Protein AF-A0A6V7RLD6-F1 (afdb_monomer_lite)

Structure (mmCIF, N/CA/C/O backbone):
data_AF-A0A6V7RLD6-F1
#
_entry.id   AF-A0A6V7RLD6-F1
#
loop_
_atom_site.group_PDB
_atom_site.id
_atom_site.type_symbol
_atom_site.label_atom_id
_atom_site.label_alt_id
_atom_site.label_comp_id
_atom_site.label_asym_id
_atom_site.label_entity_id
_atom_site.label_seq_id
_atom_site.pdbx_PDB_ins_code
_atom_site.Cartn_x
_atom_site.Cartn_y
_atom_site.Cartn_z
_atom_site.occupancy
_atom_site.B_iso_or_equiv
_atom_site.auth_seq_id
_atom_site.auth_comp_id
_atom_site.auth_asym_id
_atom_site.auth_atom_id
_atom_site.pdbx_PDB_model_num
ATOM 1 N N . MET A 1 1 ? -47.882 -43.236 49.096 1.00 81.00 1 MET A N 1
ATOM 2 C CA . MET A 1 1 ? -47.114 -42.067 49.608 1.00 81.00 1 MET A CA 1
ATOM 3 C C . MET A 1 1 ? -47.630 -40.759 48.996 1.00 81.00 1 MET A C 1
ATOM 5 O O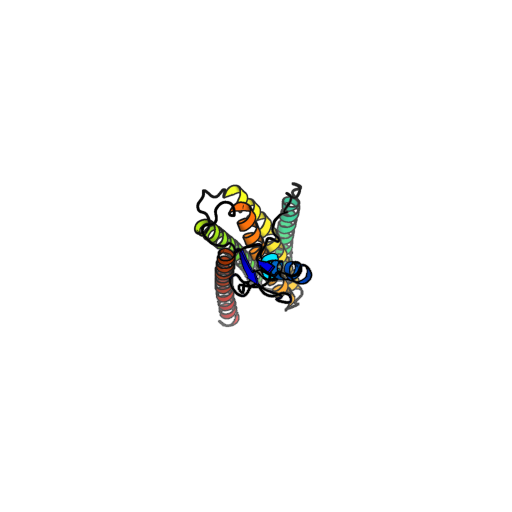 . MET A 1 1 ? -48.397 -40.825 48.046 1.00 81.00 1 MET A O 1
ATOM 9 N N . LYS A 1 2 ? -47.284 -39.576 49.532 1.00 85.12 2 LYS A N 1
ATOM 10 C CA . LYS A 1 2 ? -47.673 -38.273 48.940 1.00 85.12 2 LYS A CA 1
ATOM 11 C C . LYS A 1 2 ? -46.473 -37.587 48.291 1.00 85.12 2 LYS A C 1
ATOM 13 O O . LYS A 1 2 ? -45.377 -37.623 48.844 1.00 85.12 2 LYS A O 1
ATOM 18 N N . CYS A 1 3 ? -46.677 -36.963 47.131 1.00 84.50 3 CYS A N 1
ATOM 19 C CA . CYS A 1 3 ? -45.628 -36.214 46.440 1.00 84.50 3 CYS A CA 1
ATOM 20 C C . CYS A 1 3 ? -45.202 -34.988 47.274 1.00 84.50 3 CYS A C 1
ATOM 22 O O . CYS A 1 3 ? -46.065 -34.177 47.604 1.00 84.50 3 CYS A O 1
ATOM 24 N N . PRO A 1 4 ? -43.902 -34.773 47.544 1.00 81.38 4 PRO A N 1
ATOM 25 C CA . PRO A 1 4 ? -43.441 -33.648 48.363 1.00 81.38 4 PRO A CA 1
ATOM 26 C C . PRO A 1 4 ? -43.629 -32.274 47.700 1.00 81.38 4 PRO A C 1
ATOM 28 O O . PRO A 1 4 ? -43.544 -31.259 48.379 1.00 81.38 4 PRO A O 1
ATOM 31 N N . ASN A 1 5 ? -43.863 -32.224 46.384 1.00 83.44 5 ASN A N 1
ATOM 32 C CA . ASN A 1 5 ? -43.985 -30.966 45.642 1.00 83.44 5 ASN A CA 1
ATOM 33 C C . ASN A 1 5 ? -45.443 -30.529 45.420 1.00 83.44 5 ASN A C 1
ATOM 35 O O . ASN A 1 5 ? -45.747 -29.345 45.472 1.00 83.44 5 ASN A O 1
ATOM 39 N N . CYS A 1 6 ? -46.364 -31.469 45.174 1.00 86.12 6 CYS A N 1
ATOM 40 C CA . CYS A 1 6 ? -47.770 -31.140 44.887 1.00 86.12 6 CYS A CA 1
ATOM 41 C C . CYS A 1 6 ? -48.790 -31.831 45.804 1.00 86.12 6 CYS A C 1
ATOM 43 O O . CYS A 1 6 ? -49.990 -31.664 45.605 1.00 86.12 6 CYS A O 1
ATOM 45 N N . ASN A 1 7 ? -48.339 -32.618 46.787 1.00 87.44 7 ASN A N 1
ATOM 46 C CA . ASN A 1 7 ? -49.165 -33.381 47.731 1.00 87.44 7 ASN A CA 1
ATOM 47 C C . ASN A 1 7 ? -50.141 -34.413 47.132 1.00 87.44 7 ASN A C 1
ATOM 49 O O . ASN A 1 7 ? -50.916 -35.007 47.884 1.00 87.44 7 ASN A O 1
ATOM 53 N N . ALA A 1 8 ? -50.085 -34.679 45.823 1.00 88.06 8 ALA A N 1
ATOM 54 C CA . ALA A 1 8 ? -50.875 -35.731 45.188 1.00 88.06 8 ALA A CA 1
ATOM 55 C C . ALA A 1 8 ? -50.516 -37.124 45.737 1.00 88.06 8 ALA A C 1
ATOM 57 O O . ALA A 1 8 ? -49.376 -37.361 46.153 1.00 88.06 8 ALA A O 1
ATOM 58 N N . GLU A 1 9 ? -51.485 -38.041 45.734 1.00 90.06 9 GLU A N 1
ATOM 59 C CA . GLU A 1 9 ? -51.272 -39.445 46.098 1.00 90.06 9 GLU A CA 1
ATOM 60 C C . GLU A 1 9 ? -50.473 -40.166 45.008 1.00 90.06 9 GLU A C 1
ATOM 62 O O . GLU A 1 9 ? -50.740 -40.006 43.819 1.00 90.06 9 GLU A O 1
ATOM 67 N N . VAL A 1 10 ? -49.460 -40.928 45.425 1.00 88.19 10 VAL A N 1
ATOM 68 C CA . VAL A 1 10 ? -48.547 -41.656 44.539 1.00 88.19 10 VAL A CA 1
ATOM 69 C C . VAL A 1 10 ? -48.295 -43.069 45.070 1.00 88.19 10 VAL A C 1
ATOM 71 O O . VAL A 1 10 ? -48.239 -43.274 46.294 1.00 88.19 10 VAL A O 1
ATOM 74 N N . PHE A 1 11 ? -48.136 -44.037 44.166 1.00 83.88 11 PHE A N 1
ATOM 75 C CA . PHE A 1 11 ? -47.914 -45.437 44.512 1.00 83.88 11 PHE A CA 1
ATOM 76 C C . PHE A 1 11 ? -46.445 -45.717 44.857 1.00 83.88 11 PHE A C 1
ATOM 78 O O . PHE A 1 11 ? -45.524 -45.038 44.405 1.00 83.88 11 PHE A O 1
ATOM 85 N N . GLU A 1 12 ? -46.224 -46.712 45.716 1.00 72.56 12 GLU A N 1
ATOM 86 C CA . GLU A 1 12 ? -44.882 -47.134 46.122 1.00 72.56 12 GLU A CA 1
ATOM 87 C C . GLU A 1 12 ? -44.218 -47.894 44.967 1.00 72.56 12 GLU A C 1
ATOM 89 O O . GLU A 1 12 ? -44.667 -48.970 44.580 1.00 72.56 12 GLU A O 1
ATOM 94 N N . GLY A 1 13 ? -43.177 -47.293 44.384 1.00 74.56 13 GLY A N 1
ATOM 95 C CA . GLY A 1 13 ? -42.492 -47.785 43.181 1.00 74.56 13 GLY A CA 1
ATOM 96 C C . GLY A 1 13 ? -42.524 -46.805 42.004 1.00 74.56 13 GLY A C 1
ATOM 97 O O . GLY A 1 13 ? -41.746 -46.968 41.062 1.00 74.56 13 GLY A O 1
ATOM 98 N N . ASP A 1 14 ? -43.362 -45.765 42.069 1.00 78.88 14 ASP A N 1
ATOM 99 C CA . ASP A 1 14 ? -43.395 -44.721 41.048 1.00 78.88 14 ASP A CA 1
ATOM 100 C C . ASP A 1 14 ? -42.138 -43.849 41.110 1.00 78.88 14 ASP A C 1
ATOM 102 O O . ASP A 1 14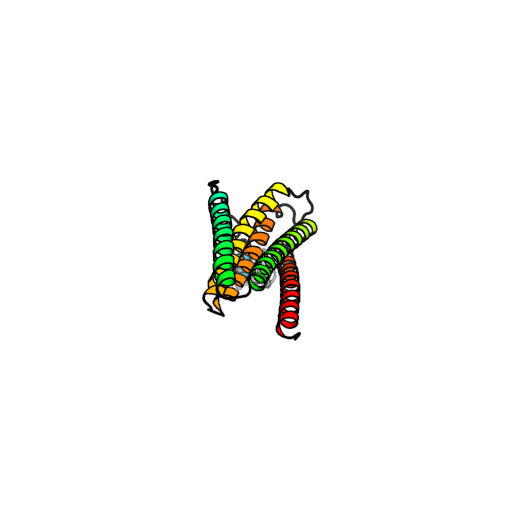 ? -41.789 -43.253 42.130 1.00 78.88 14 ASP A O 1
ATOM 106 N N . LYS A 1 15 ? -41.481 -43.755 39.958 1.00 79.69 15 LYS A N 1
ATOM 107 C CA . LYS A 1 15 ? -40.247 -42.997 39.735 1.00 79.69 15 LYS A CA 1
ATOM 108 C C . LYS A 1 15 ? -40.491 -41.482 39.674 1.00 79.69 15 LYS A C 1
ATOM 110 O O . LYS A 1 15 ? -39.774 -40.686 40.280 1.00 79.69 15 LYS A O 1
ATOM 115 N N . PHE A 1 16 ? -41.611 -41.086 39.064 1.00 85.25 16 PHE A N 1
ATOM 116 C CA . PHE A 1 16 ? -42.061 -39.698 38.941 1.00 85.25 16 PHE A CA 1
ATOM 117 C C . PHE A 1 16 ? -43.523 -39.551 39.367 1.00 85.25 16 PHE A C 1
ATOM 119 O O . PHE A 1 16 ? -44.336 -40.452 39.178 1.00 85.25 16 PHE A O 1
ATOM 126 N N . CYS A 1 17 ? -43.893 -38.380 39.885 1.00 85.56 17 CYS A N 1
ATOM 127 C CA . CYS A 1 17 ? -45.291 -38.068 40.167 1.00 85.56 17 CYS A CA 1
ATOM 128 C C . CYS A 1 17 ? -46.084 -37.881 38.863 1.00 85.56 17 CYS A C 1
ATOM 130 O O . CYS A 1 17 ? -45.803 -36.954 38.104 1.00 85.56 17 CYS A O 1
ATOM 132 N N . GLY A 1 18 ? -47.132 -38.680 38.647 1.00 79.75 18 GLY A N 1
ATOM 133 C CA . GLY A 1 18 ? -48.003 -38.563 37.468 1.00 79.75 18 GLY A CA 1
ATOM 134 C C . GLY A 1 18 ? -48.759 -37.230 37.345 1.00 79.75 18 GLY A C 1
ATOM 135 O O . GLY A 1 18 ? -49.229 -36.903 36.262 1.00 79.75 18 GLY A O 1
ATOM 136 N N . ASN A 1 19 ? -48.855 -36.443 38.426 1.00 84.06 19 ASN A N 1
ATOM 137 C CA . ASN A 1 19 ? -49.580 -35.168 38.431 1.00 84.06 19 ASN A CA 1
ATOM 138 C C . ASN A 1 19 ? -48.688 -33.942 38.152 1.00 84.06 19 ASN A C 1
ATOM 140 O O . ASN A 1 19 ? -49.111 -33.019 37.466 1.00 84.06 19 ASN A O 1
ATOM 144 N N . CYS A 1 20 ? -47.460 -33.900 38.683 1.00 80.12 20 CYS A N 1
ATOM 145 C CA . CYS A 1 20 ? -46.565 -32.738 38.536 1.00 80.12 20 CYS A CA 1
ATOM 146 C C . CYS A 1 20 ? -45.193 -33.058 37.921 1.00 80.12 20 CYS A C 1
ATOM 148 O O . CYS A 1 20 ? -44.366 -32.158 37.781 1.00 80.12 20 CYS A O 1
ATOM 150 N N . GLY A 1 21 ? -44.915 -34.325 37.600 1.00 80.06 21 GLY A N 1
ATOM 151 C CA . GLY A 1 21 ? -43.658 -34.768 36.988 1.00 80.06 21 GLY A CA 1
ATOM 152 C C . GLY A 1 21 ? -42.435 -34.720 37.907 1.00 80.06 21 GLY A C 1
ATOM 153 O O . GLY A 1 21 ? -41.314 -34.868 37.434 1.00 80.06 21 GLY A O 1
ATOM 154 N N . THR A 1 22 ? -42.611 -34.491 39.214 1.00 83.62 22 THR A N 1
ATOM 155 C CA . THR A 1 22 ? -41.479 -34.424 40.155 1.00 83.62 22 THR A CA 1
ATOM 156 C C . THR A 1 22 ? -40.905 -35.824 40.406 1.00 83.62 22 THR A C 1
ATOM 158 O O . THR A 1 22 ? -41.693 -36.710 40.747 1.00 83.62 22 THR A O 1
ATOM 161 N N . PRO A 1 23 ? -39.579 -36.033 40.274 1.00 84.44 23 PRO A N 1
ATOM 162 C CA . PRO A 1 23 ? -38.939 -37.306 40.600 1.00 84.44 23 PRO A CA 1
ATOM 163 C C . PRO A 1 23 ? -39.053 -37.595 42.098 1.00 84.44 23 PRO A C 1
ATOM 165 O O . PRO A 1 23 ? -38.848 -36.710 42.938 1.00 84.44 23 PRO A O 1
ATOM 168 N N . LEU A 1 24 ? -39.404 -38.833 42.430 1.00 81.62 24 LEU A N 1
ATOM 169 C CA . LEU A 1 24 ? -39.663 -39.280 43.802 1.00 81.62 24 LEU A CA 1
ATOM 170 C C . LEU A 1 24 ? -38.509 -40.110 44.372 1.00 81.62 24 LEU A C 1
ATOM 172 O O . LEU A 1 24 ? -38.419 -40.262 45.588 1.00 81.62 24 LEU A O 1
ATOM 176 N N . THR A 1 25 ? -37.601 -40.570 43.512 1.00 76.81 25 THR A N 1
ATOM 177 C CA . THR A 1 25 ? -36.365 -41.275 43.869 1.00 76.81 25 THR A CA 1
ATOM 178 C C . THR A 1 25 ? -35.137 -40.365 43.793 1.00 76.81 25 THR A C 1
ATOM 180 O O . THR A 1 25 ? -34.993 -39.558 42.871 1.00 76.81 25 THR A O 1
ATOM 183 N N . GLU A 1 26 ? -34.230 -40.508 44.765 1.00 63.59 26 GLU A N 1
ATOM 184 C CA . GLU A 1 26 ? -32.987 -39.723 44.877 1.00 63.59 26 GLU A CA 1
ATOM 185 C C . GLU A 1 26 ? -32.091 -39.875 43.633 1.00 63.59 26 GLU A C 1
ATOM 187 O O . GLU A 1 26 ? -31.542 -38.889 43.141 1.00 63.59 26 GLU A O 1
ATOM 192 N N . ASP A 1 27 ? -32.034 -41.085 43.067 1.00 62.50 27 ASP A N 1
ATOM 193 C CA . ASP A 1 27 ? -31.232 -41.407 41.878 1.00 62.50 27 ASP A CA 1
ATOM 194 C C . ASP A 1 27 ? -31.687 -40.648 40.617 1.00 62.50 27 ASP A C 1
ATOM 196 O O . ASP A 1 27 ? -30.894 -40.405 39.704 1.00 62.50 27 ASP A O 1
ATOM 200 N N . GLU A 1 28 ? -32.956 -40.226 40.570 1.00 60.22 28 GLU A N 1
ATOM 201 C CA . GLU A 1 28 ? -33.534 -39.503 39.430 1.00 60.22 28 GLU A CA 1
ATOM 202 C C . GLU A 1 28 ? -33.567 -37.983 39.627 1.00 60.22 28 GLU A C 1
ATOM 204 O O . GLU A 1 28 ? -33.516 -37.244 38.640 1.00 60.22 28 GLU A O 1
ATOM 209 N N . LYS A 1 29 ? -33.550 -37.493 40.876 1.00 56.84 29 LYS A N 1
ATOM 210 C CA . LYS A 1 29 ? -33.353 -36.059 41.171 1.00 56.84 29 LYS A CA 1
ATOM 211 C C . LYS A 1 29 ? -32.027 -35.540 40.614 1.00 56.84 29 LYS A C 1
ATOM 213 O O . LYS A 1 29 ? -31.976 -34.436 40.082 1.00 56.84 29 LYS A O 1
ATOM 218 N N . ILE A 1 30 ? -30.969 -36.352 40.685 1.00 54.62 30 ILE A N 1
ATOM 219 C CA . ILE A 1 30 ? -29.624 -35.977 40.218 1.00 54.62 30 ILE A CA 1
ATOM 220 C C . ILE A 1 30 ? -29.583 -35.824 38.684 1.00 54.62 30 ILE A C 1
ATOM 222 O O . ILE A 1 30 ? -28.808 -35.028 38.155 1.00 54.62 30 ILE A O 1
ATOM 226 N N . GLN A 1 31 ? -30.446 -36.536 37.951 1.00 53.56 31 GLN A N 1
ATOM 227 C CA . GLN A 1 31 ? -30.462 -36.519 36.484 1.00 53.56 31 GLN A CA 1
ATOM 228 C C . GLN A 1 31 ? -31.388 -35.436 35.901 1.00 53.56 31 GLN A C 1
ATOM 230 O O . GLN A 1 31 ? -31.111 -34.920 34.815 1.00 53.56 31 GLN A O 1
ATOM 235 N N . SER A 1 32 ? -32.445 -35.024 36.614 1.00 52.03 32 SER A N 1
ATOM 236 C CA . SER A 1 32 ? -33.379 -33.997 36.123 1.00 52.03 32 SER A CA 1
ATOM 237 C C . SER A 1 32 ? -32.809 -32.571 36.117 1.00 52.03 32 SER A C 1
ATOM 239 O O . SER A 1 32 ? -33.239 -31.751 35.304 1.00 52.03 32 SER A O 1
ATOM 241 N N . ASP A 1 33 ? -31.812 -32.273 36.956 1.00 51.22 33 ASP A N 1
ATOM 242 C CA . ASP A 1 33 ? -31.186 -30.940 37.023 1.00 51.22 33 ASP A CA 1
ATOM 243 C C . ASP A 1 33 ? -30.207 -30.666 35.867 1.00 51.22 33 ASP A C 1
ATOM 245 O O . ASP A 1 33 ? -29.916 -29.513 35.545 1.00 51.22 33 ASP A O 1
ATOM 249 N N . GLN A 1 34 ? -29.731 -31.709 35.184 1.00 47.47 34 GLN A N 1
ATOM 250 C CA . GLN A 1 34 ? -28.769 -31.592 34.080 1.00 47.47 34 GLN A CA 1
ATOM 251 C C . GLN A 1 34 ? -29.436 -31.507 32.692 1.00 47.47 34 GLN A C 1
ATOM 253 O O . GLN A 1 34 ? -28.761 -31.184 31.718 1.00 47.47 34 GLN A O 1
ATOM 258 N N . HIS A 1 35 ? -30.751 -31.740 32.574 1.00 44.56 35 HIS A N 1
ATOM 259 C CA . HIS A 1 35 ? -31.438 -31.861 31.275 1.00 44.56 35 HIS A CA 1
ATOM 260 C C . HIS A 1 35 ? -32.506 -30.782 30.994 1.00 44.56 35 HIS A C 1
ATOM 262 O O . HIS A 1 35 ? -33.335 -30.948 30.102 1.00 44.56 35 HIS A O 1
ATOM 268 N N . LYS A 1 36 ? -32.481 -29.639 31.700 1.00 44.06 36 LYS A N 1
ATOM 269 C CA . LYS A 1 36 ? -33.384 -28.491 31.461 1.00 44.06 36 LYS A CA 1
ATOM 270 C C . LYS A 1 36 ? -32.656 -27.257 30.903 1.00 44.06 36 LYS A C 1
ATOM 272 O O . LYS A 1 36 ? -32.698 -26.185 31.502 1.00 44.06 36 LYS A O 1
ATOM 277 N N . LYS A 1 37 ? -31.991 -27.410 29.749 1.00 43.31 37 LYS A N 1
ATOM 278 C CA . LYS A 1 37 ? -31.718 -26.351 28.745 1.00 43.31 37 LYS A CA 1
ATOM 279 C C . LYS A 1 37 ? -31.003 -26.950 27.526 1.00 43.31 37 LYS A C 1
ATOM 281 O O . LYS A 1 37 ? -29.782 -26.915 27.423 1.00 43.31 37 LYS A O 1
ATOM 286 N N . ALA A 1 38 ? -31.781 -27.468 26.585 1.00 38.88 38 ALA A N 1
ATOM 287 C CA . ALA A 1 38 ? -31.322 -27.752 25.229 1.00 38.88 38 ALA A CA 1
ATOM 288 C C . ALA A 1 38 ? -32.329 -27.176 24.223 1.00 38.88 38 ALA A C 1
ATOM 290 O O . ALA A 1 38 ? -32.845 -27.875 23.362 1.00 38.88 38 ALA A O 1
ATOM 291 N N . ASP A 1 39 ? -32.592 -25.871 24.347 1.00 45.66 39 ASP A N 1
ATOM 292 C CA . ASP A 1 39 ? -33.001 -25.070 23.197 1.00 45.66 39 ASP A CA 1
ATOM 293 C C . ASP A 1 39 ? -31.761 -24.878 22.326 1.00 45.66 39 ASP A C 1
ATOM 295 O O . ASP A 1 39 ? -30.756 -24.304 22.759 1.00 45.66 39 ASP A O 1
ATOM 299 N N . ILE A 1 40 ? -31.838 -25.405 21.109 1.00 56.12 40 ILE A N 1
ATOM 300 C CA . ILE A 1 40 ? -30.820 -25.371 20.060 1.00 56.12 40 ILE A CA 1
ATOM 301 C C . ILE A 1 40 ? -30.215 -23.964 19.967 1.00 56.12 40 ILE A C 1
ATOM 303 O O . ILE A 1 40 ? -30.818 -23.041 19.429 1.00 56.12 40 ILE A O 1
ATOM 307 N N . ASN A 1 41 ? -29.005 -23.785 20.490 1.00 46.78 41 ASN A N 1
ATOM 308 C CA . ASN A 1 41 ? -28.228 -22.568 20.302 1.00 46.78 41 ASN A CA 1
ATOM 309 C C . ASN A 1 41 ? -26.771 -22.954 20.090 1.00 46.78 41 ASN A C 1
ATOM 311 O O . ASN A 1 41 ? -26.045 -23.250 21.037 1.00 46.78 41 ASN A O 1
ATOM 315 N N . LEU A 1 42 ? -26.415 -22.974 18.806 1.00 55.88 42 LEU A N 1
ATOM 316 C CA . LEU A 1 42 ? -25.083 -22.990 18.214 1.00 55.88 42 LEU A CA 1
ATOM 317 C C . LEU A 1 42 ? -23.930 -22.962 19.240 1.00 55.88 42 LEU A C 1
ATOM 319 O O . LEU A 1 42 ? -23.675 -21.946 19.884 1.00 55.88 42 LEU A O 1
ATOM 323 N N . SER A 1 43 ? -23.291 -24.129 19.358 1.00 55.06 43 SER A N 1
ATOM 324 C CA . SER A 1 43 ? -22.124 -24.526 20.157 1.00 55.06 43 SER A CA 1
ATOM 325 C C . SER A 1 43 ? -21.417 -23.447 21.023 1.00 55.06 43 SER A C 1
ATOM 327 O O . SER A 1 43 ? -21.000 -22.399 20.515 1.00 55.06 43 SER A O 1
ATOM 329 N N . PRO A 1 44 ? -21.126 -23.745 22.312 1.00 50.41 44 PRO A N 1
ATOM 330 C CA . PRO A 1 44 ? -20.269 -22.923 23.177 1.00 50.41 44 PRO A CA 1
ATOM 331 C C . PRO A 1 44 ? -18.896 -22.626 22.567 1.00 50.41 44 PRO A C 1
ATOM 333 O O . PRO A 1 44 ? -18.303 -21.601 22.882 1.00 50.41 44 PRO A O 1
ATOM 336 N N . TYR A 1 45 ? -18.416 -23.492 21.671 1.00 47.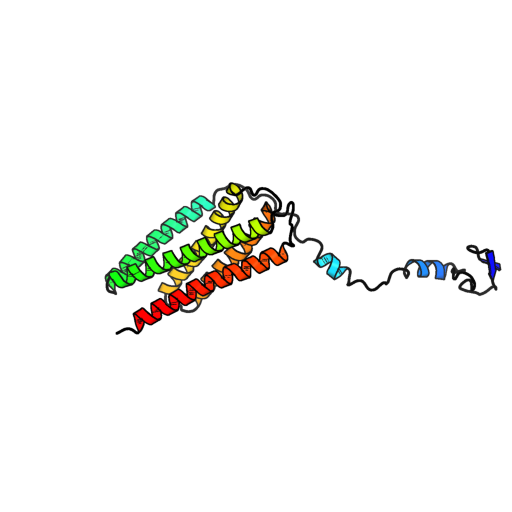16 45 TYR A N 1
ATOM 337 C CA . TYR A 1 45 ? -17.162 -23.328 20.944 1.00 47.16 45 TYR A CA 1
ATOM 338 C C . TYR A 1 45 ? -17.252 -22.201 19.907 1.00 47.16 45 TYR A C 1
ATOM 340 O O . TYR A 1 45 ? -16.356 -21.370 19.844 1.00 47.16 45 TYR A O 1
ATOM 348 N N . LEU A 1 46 ? -18.367 -22.080 19.172 1.00 51.59 46 LEU A N 1
ATOM 349 C CA . LEU A 1 46 ? -18.611 -20.935 18.282 1.00 51.59 46 LEU A CA 1
ATOM 350 C C . LEU A 1 46 ? -18.768 -19.646 19.100 1.00 51.59 46 LEU A C 1
ATOM 352 O O . LEU A 1 46 ? -18.120 -18.645 18.806 1.00 51.59 46 LEU A O 1
ATOM 356 N N . LYS A 1 47 ? -19.518 -19.683 20.209 1.00 53.16 47 LYS A N 1
ATOM 357 C CA . LYS A 1 47 ? -19.626 -18.542 21.141 1.00 53.16 47 LYS A CA 1
ATOM 358 C C . LYS A 1 47 ? -18.290 -18.145 21.786 1.00 53.16 47 LYS A C 1
ATOM 360 O O . LYS A 1 47 ? -18.098 -16.963 22.054 1.00 53.16 47 LYS A O 1
ATOM 365 N N . ALA A 1 48 ? -17.381 -19.091 22.023 1.00 53.34 48 ALA A N 1
ATOM 366 C CA . ALA A 1 48 ? -16.040 -18.840 22.552 1.00 53.34 48 ALA A CA 1
ATOM 367 C C . ALA A 1 48 ? -15.066 -18.342 21.470 1.00 53.34 48 ALA A C 1
ATOM 369 O O . ALA A 1 48 ? -14.270 -17.452 21.756 1.00 53.34 48 ALA A O 1
ATOM 370 N N . LEU A 1 49 ? -15.184 -18.814 20.223 1.00 51.31 49 LEU A N 1
ATOM 371 C CA . LEU A 1 49 ? -14.421 -18.287 19.084 1.00 51.31 49 LEU A CA 1
ATOM 372 C C . LEU A 1 49 ? -14.784 -16.828 18.750 1.00 51.31 49 LEU A C 1
ATOM 374 O O . LEU A 1 49 ? -13.913 -16.066 18.338 1.00 51.31 49 LEU A O 1
ATOM 378 N N . PHE A 1 50 ? -16.034 -16.408 18.979 1.00 52.28 50 PHE A N 1
ATOM 379 C CA . PHE A 1 50 ? -16.472 -15.013 18.811 1.00 52.28 50 PHE A CA 1
ATOM 380 C C . PHE A 1 50 ? -16.258 -14.131 20.058 1.00 52.28 50 PHE A C 1
ATOM 382 O O . PHE A 1 50 ? -16.414 -12.910 19.986 1.00 52.28 50 PHE A O 1
ATOM 389 N N . LYS A 1 51 ? -15.847 -14.696 21.204 1.00 45.38 51 LYS A N 1
ATOM 390 C CA . LYS A 1 51 ? -15.574 -13.934 22.434 1.00 45.38 51 LYS A CA 1
ATOM 391 C C . LYS A 1 51 ? -14.089 -13.563 22.523 1.00 45.38 51 LYS A C 1
ATOM 393 O O . LYS A 1 51 ? -13.314 -14.119 23.288 1.00 45.38 51 LYS A O 1
ATOM 398 N N . THR A 1 52 ? -13.752 -12.549 21.726 1.00 50.41 52 THR A N 1
ATOM 399 C CA . THR A 1 52 ? -12.595 -11.639 21.830 1.00 50.41 52 THR A CA 1
ATOM 400 C C . THR A 1 52 ? -11.180 -12.246 21.843 1.00 50.41 52 THR A C 1
ATOM 402 O O . THR A 1 52 ? -10.629 -12.473 22.916 1.00 50.41 52 THR A O 1
ATOM 405 N N . PRO A 1 53 ? -10.469 -12.253 20.699 1.00 46.44 53 PRO A N 1
ATOM 406 C CA . PRO A 1 53 ? -9.002 -12.311 20.682 1.00 46.44 53 PRO A CA 1
ATOM 407 C C . PRO A 1 53 ? -8.337 -10.938 20.951 1.00 46.44 53 PRO A C 1
ATOM 409 O O . PRO A 1 53 ? -7.176 -10.733 20.633 1.00 46.44 53 PRO A O 1
ATOM 412 N N . SER A 1 54 ? -9.075 -9.931 21.442 1.00 44.19 54 SER A N 1
ATOM 413 C CA . SER A 1 54 ? -8.722 -8.507 21.236 1.00 44.19 54 SER A CA 1
ATOM 414 C C . SER A 1 54 ? -8.322 -7.711 22.475 1.00 44.19 54 SER A C 1
ATOM 416 O O . SER A 1 54 ? -8.198 -6.493 22.389 1.00 44.19 54 SER A O 1
ATOM 418 N N . ARG A 1 55 ? -8.125 -8.344 23.628 1.00 43.81 55 ARG A N 1
ATOM 419 C CA . ARG A 1 55 ? -7.685 -7.632 24.832 1.00 43.81 55 ARG A CA 1
ATOM 420 C C . ARG A 1 55 ? -6.308 -8.113 25.225 1.00 43.81 55 ARG A C 1
ATOM 422 O O . ARG A 1 55 ? -6.220 -8.985 26.064 1.00 43.81 55 ARG A O 1
ATOM 429 N N . VAL A 1 56 ? -5.289 -7.581 24.567 1.00 46.88 56 VAL A N 1
ATOM 430 C CA . VAL A 1 56 ? -4.108 -6.950 25.176 1.00 46.88 56 VAL A CA 1
ATOM 431 C C . VAL A 1 56 ? -3.273 -6.461 23.993 1.00 46.88 56 VAL A C 1
ATOM 433 O O . VAL A 1 56 ? -2.616 -7.246 23.321 1.00 46.88 56 VAL A O 1
ATOM 436 N N . ILE A 1 57 ? -3.318 -5.160 23.710 1.00 50.47 57 ILE A N 1
ATOM 437 C CA . ILE A 1 57 ? -2.242 -4.519 22.956 1.00 50.47 57 ILE A CA 1
ATOM 438 C C . ILE A 1 57 ? -1.648 -3.478 23.893 1.00 50.47 57 ILE A C 1
ATOM 440 O O . ILE A 1 57 ? -2.157 -2.364 24.032 1.00 50.47 57 ILE A O 1
ATOM 444 N N . GLU A 1 58 ? -0.617 -3.900 24.614 1.00 48.53 58 GLU A N 1
ATOM 445 C CA . GLU A 1 58 ? 0.207 -3.011 25.421 1.00 48.53 58 GLU A CA 1
ATOM 446 C C . GLU A 1 58 ? 0.958 -2.036 24.513 1.00 48.53 58 GLU A C 1
ATOM 448 O O . GLU A 1 58 ? 1.400 -2.385 23.418 1.00 48.53 58 GLU A O 1
ATOM 453 N N . LYS A 1 59 ? 1.066 -0.781 24.966 1.00 53.06 59 LYS A N 1
ATOM 454 C CA . LYS A 1 59 ? 1.759 0.306 24.263 1.00 53.06 59 LYS A CA 1
ATOM 455 C C . LYS A 1 59 ? 3.217 -0.092 23.992 1.00 53.06 59 LYS A C 1
ATOM 457 O O . LYS A 1 59 ? 3.979 -0.168 24.956 1.00 53.06 59 LYS A O 1
ATOM 462 N N . PRO A 1 60 ? 3.660 -0.245 22.730 1.00 46.19 60 PRO A N 1
ATOM 463 C CA . PRO A 1 60 ? 5.074 -0.428 22.477 1.00 46.19 60 PRO A CA 1
ATOM 464 C C . PRO A 1 60 ? 5.818 0.903 22.631 1.00 46.19 60 PRO A C 1
ATOM 466 O O . PRO A 1 60 ? 5.365 1.978 22.230 1.00 46.19 60 PRO A O 1
ATOM 469 N N . ASN A 1 61 ? 6.966 0.760 23.278 1.00 43.44 61 ASN A N 1
ATOM 470 C CA . ASN A 1 61 ? 7.938 1.754 23.692 1.00 43.44 61 ASN A CA 1
ATOM 471 C C . ASN A 1 61 ? 8.319 2.749 22.574 1.00 43.44 61 ASN A C 1
ATOM 473 O O . ASN A 1 61 ? 8.511 2.376 21.416 1.00 43.44 61 ASN A O 1
ATOM 477 N N . GLN A 1 62 ? 8.447 4.026 22.940 1.00 56.59 62 GLN A N 1
ATOM 478 C CA . GLN A 1 62 ? 8.754 5.143 22.045 1.00 56.59 62 GLN A CA 1
ATOM 479 C C . GLN A 1 62 ? 10.261 5.223 21.769 1.00 56.59 62 GLN A C 1
ATOM 481 O O . GLN A 1 62 ? 10.933 6.145 22.220 1.00 56.59 62 GLN A O 1
ATOM 486 N N . PHE A 1 63 ? 10.807 4.274 21.013 1.00 45.72 63 PHE A N 1
ATOM 487 C CA . PHE A 1 63 ? 12.082 4.487 20.330 1.00 45.72 63 PHE A CA 1
ATOM 488 C C . PHE A 1 63 ? 11.792 4.632 18.843 1.00 45.72 63 PHE A C 1
ATOM 490 O O . PHE A 1 63 ? 11.118 3.795 18.244 1.00 45.72 63 PHE A O 1
ATOM 497 N N . ASN A 1 64 ? 12.219 5.755 18.263 1.00 60.06 64 ASN A N 1
ATOM 498 C CA . ASN A 1 64 ? 11.798 6.208 16.940 1.00 60.06 64 ASN A CA 1
ATOM 499 C C . ASN A 1 64 ? 12.569 5.450 15.838 1.00 60.06 64 ASN A C 1
ATOM 501 O O . ASN A 1 64 ? 13.191 6.044 14.958 1.00 60.06 64 ASN A O 1
ATOM 505 N N . THR A 1 65 ? 12.513 4.112 15.882 1.00 55.44 65 THR A N 1
ATOM 506 C CA . THR A 1 65 ? 12.917 3.194 14.806 1.00 55.44 65 THR A CA 1
ATOM 507 C C . THR A 1 65 ? 12.323 3.655 13.480 1.00 55.44 65 THR A C 1
ATOM 509 O O . THR A 1 65 ? 12.970 3.554 12.453 1.00 55.44 65 THR A O 1
ATOM 512 N N . TYR A 1 66 ? 11.148 4.286 13.521 1.00 55.88 66 TYR A N 1
ATOM 513 C CA . TYR A 1 66 ? 10.516 4.979 12.406 1.00 55.88 66 TYR A CA 1
ATOM 514 C C . TYR A 1 66 ? 11.360 6.091 11.785 1.00 55.88 66 TYR A C 1
ATOM 516 O O . TYR A 1 66 ? 11.460 6.135 10.567 1.00 55.88 66 TYR A O 1
ATOM 524 N N . THR A 1 67 ? 12.000 6.975 12.557 1.00 58.00 67 THR A N 1
ATOM 525 C CA . THR A 1 67 ? 12.906 7.986 11.975 1.00 58.00 67 THR A CA 1
ATOM 526 C C . THR A 1 67 ? 14.147 7.365 11.360 1.00 58.00 67 THR A C 1
ATOM 528 O O . THR A 1 67 ? 14.571 7.819 10.312 1.00 58.00 67 THR A O 1
ATOM 531 N N . ILE A 1 68 ? 14.701 6.318 11.972 1.00 66.31 68 ILE A N 1
ATOM 532 C CA . ILE A 1 68 ? 15.891 5.638 11.442 1.00 66.31 68 ILE A CA 1
ATOM 533 C C . ILE A 1 68 ? 15.529 4.879 10.164 1.00 66.31 68 ILE A C 1
ATOM 535 O O . ILE A 1 68 ? 16.239 4.942 9.175 1.00 66.31 68 ILE A O 1
ATOM 539 N N . LEU A 1 69 ? 14.386 4.201 10.154 1.00 62.00 69 LEU A N 1
ATOM 540 C CA . LEU A 1 69 ? 13.916 3.427 9.015 1.00 62.00 69 LEU A CA 1
ATOM 541 C C . LEU A 1 69 ? 13.431 4.328 7.872 1.00 62.00 69 LEU A C 1
ATOM 543 O O . LEU A 1 69 ? 13.629 3.986 6.714 1.00 62.00 69 LEU A O 1
ATOM 547 N N . THR A 1 70 ? 12.845 5.493 8.176 1.00 58.69 70 THR A N 1
ATOM 548 C CA . THR A 1 70 ? 12.478 6.496 7.160 1.00 58.69 70 THR A CA 1
ATOM 549 C C . THR A 1 70 ? 13.696 7.155 6.548 1.00 58.69 70 THR A C 1
ATOM 551 O O . THR A 1 70 ? 13.745 7.270 5.329 1.00 58.69 70 THR A O 1
ATOM 554 N N . THR A 1 71 ? 14.698 7.548 7.339 1.00 67.38 71 THR A N 1
ATOM 555 C CA . THR A 1 71 ? 15.945 8.074 6.770 1.00 67.38 71 THR A CA 1
ATOM 556 C C . THR A 1 71 ? 16.641 7.015 5.927 1.00 67.38 71 THR A C 1
ATOM 558 O O . THR A 1 71 ? 17.065 7.323 4.819 1.00 67.38 71 THR A O 1
ATOM 561 N N . LEU A 1 72 ? 16.667 5.756 6.368 1.00 67.62 72 LEU A N 1
ATOM 562 C CA . LEU A 1 72 ? 17.256 4.651 5.606 1.00 67.62 72 LEU A CA 1
ATOM 563 C C . LEU A 1 72 ? 16.463 4.343 4.324 1.00 67.62 72 LEU A C 1
ATOM 565 O O . LEU A 1 72 ? 17.065 4.163 3.271 1.00 67.62 72 LEU A O 1
ATOM 569 N N . ALA A 1 73 ? 15.127 4.369 4.365 1.00 64.88 73 ALA A N 1
ATOM 570 C CA . ALA A 1 73 ? 14.275 4.191 3.187 1.00 64.88 73 ALA A CA 1
ATOM 571 C C . ALA A 1 73 ? 14.424 5.342 2.180 1.00 64.88 73 ALA A C 1
ATOM 573 O O . ALA A 1 73 ? 14.493 5.088 0.982 1.00 64.88 73 ALA A O 1
ATOM 574 N N . VAL A 1 74 ? 14.527 6.591 2.650 1.00 70.31 74 VAL A N 1
ATOM 575 C CA . VAL A 1 74 ? 14.786 7.768 1.802 1.00 70.31 74 VAL A CA 1
ATOM 576 C C . VAL A 1 74 ? 16.179 7.685 1.179 1.00 70.31 74 VAL A C 1
ATOM 578 O O . VAL A 1 74 ? 16.318 7.913 -0.018 1.00 70.31 74 VAL A O 1
ATOM 581 N N . ILE A 1 75 ? 17.197 7.290 1.949 1.00 72.69 75 ILE A N 1
ATOM 582 C CA . ILE A 1 75 ? 18.559 7.074 1.444 1.00 72.69 75 ILE A CA 1
ATOM 583 C C . ILE A 1 75 ? 18.574 5.962 0.390 1.00 72.69 75 ILE A C 1
ATOM 585 O O . ILE A 1 75 ? 19.173 6.145 -0.663 1.00 72.69 75 ILE A O 1
ATOM 589 N N . LEU A 1 76 ? 17.878 4.844 0.615 1.00 68.19 76 LEU A N 1
ATOM 590 C CA . LEU A 1 76 ? 17.761 3.762 -0.367 1.00 68.19 76 LEU A CA 1
ATOM 591 C C . LEU A 1 76 ? 16.975 4.182 -1.614 1.00 68.19 76 LEU A C 1
ATOM 593 O O . LEU A 1 76 ? 17.335 3.770 -2.711 1.00 68.19 76 LEU A O 1
ATOM 597 N N . LEU A 1 77 ? 15.953 5.032 -1.478 1.00 71.56 77 LEU A N 1
ATOM 598 C CA . LEU A 1 77 ? 15.236 5.626 -2.612 1.00 71.56 77 LEU A CA 1
ATOM 599 C C . LEU A 1 77 ? 16.150 6.529 -3.444 1.00 71.56 77 LEU A C 1
ATOM 601 O O . LEU A 1 77 ? 16.135 6.459 -4.671 1.00 71.56 77 LEU A O 1
ATOM 605 N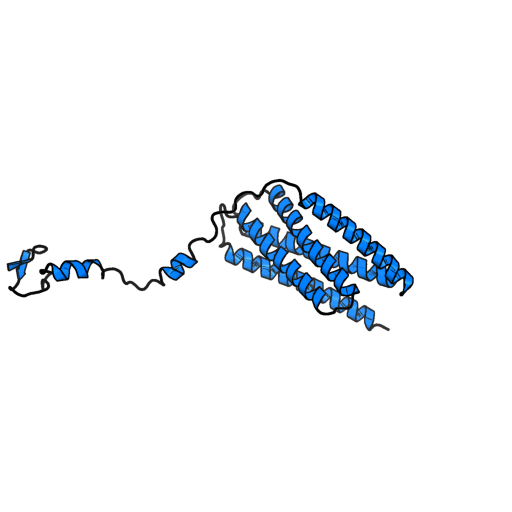 N . ILE A 1 78 ? 16.966 7.349 -2.779 1.00 72.31 78 ILE A N 1
ATOM 606 C CA . ILE A 1 78 ? 17.936 8.239 -3.425 1.00 72.31 78 ILE A CA 1
ATOM 607 C C . ILE A 1 78 ? 19.036 7.416 -4.104 1.00 72.31 78 ILE A C 1
ATOM 609 O O . ILE A 1 78 ? 19.336 7.652 -5.269 1.00 72.31 78 ILE A O 1
ATOM 613 N N . LEU A 1 79 ? 19.602 6.417 -3.421 1.00 69.81 79 LEU A N 1
ATOM 614 C CA . LEU A 1 79 ? 20.628 5.522 -3.969 1.00 69.81 79 LEU A CA 1
ATOM 615 C C . LEU A 1 79 ? 20.088 4.643 -5.103 1.00 69.81 79 LEU A C 1
ATOM 617 O O . LEU A 1 79 ? 20.801 4.402 -6.075 1.00 69.81 79 LEU A O 1
ATOM 621 N N . GLY A 1 80 ? 18.835 4.197 -5.003 1.00 68.75 80 GLY A N 1
ATOM 622 C CA . GLY A 1 80 ? 18.125 3.477 -6.057 1.00 68.75 80 GLY A CA 1
ATOM 623 C C . GLY A 1 80 ? 17.882 4.363 -7.274 1.00 68.75 80 GLY A C 1
ATOM 624 O O . GLY A 1 80 ? 18.187 3.951 -8.387 1.00 68.75 80 GLY A O 1
ATOM 625 N N . GLY A 1 81 ? 17.438 5.607 -7.066 1.00 66.88 81 GLY A N 1
ATOM 626 C CA . GLY A 1 81 ? 17.307 6.607 -8.126 1.00 66.88 81 GLY A CA 1
ATOM 627 C C . GLY A 1 81 ? 18.645 6.937 -8.793 1.00 66.88 81 GLY A C 1
ATOM 628 O O . GLY A 1 81 ? 18.726 6.957 -10.014 1.00 66.88 81 GLY A O 1
ATOM 629 N N . LEU A 1 82 ? 19.715 7.118 -8.014 1.00 66.38 82 LEU A N 1
ATOM 630 C CA . LEU A 1 82 ? 21.068 7.370 -8.523 1.00 66.38 82 LEU A CA 1
ATOM 631 C C . LEU A 1 82 ? 21.638 6.167 -9.288 1.00 66.38 82 LEU A C 1
ATOM 633 O O . LEU A 1 82 ? 22.193 6.347 -10.368 1.00 66.38 82 LEU A O 1
ATOM 637 N N . SER A 1 83 ? 21.469 4.947 -8.770 1.00 65.56 83 SER A N 1
ATOM 638 C CA . SER A 1 83 ? 21.901 3.716 -9.452 1.00 65.56 83 SER A CA 1
ATOM 639 C C . SER A 1 83 ? 21.114 3.485 -10.736 1.00 65.56 83 SER A C 1
ATOM 641 O O . SER A 1 83 ? 21.681 3.046 -11.727 1.00 65.56 83 SER A O 1
ATOM 643 N N . PHE A 1 84 ? 19.827 3.824 -10.741 1.00 58.91 84 PHE A N 1
ATOM 644 C CA . PHE A 1 84 ? 18.970 3.751 -11.914 1.00 58.91 84 PHE A CA 1
ATOM 645 C C . PHE A 1 84 ? 19.355 4.793 -12.975 1.00 58.91 84 PHE A C 1
ATOM 647 O O . PHE A 1 84 ? 19.489 4.441 -14.140 1.00 58.91 84 PHE A O 1
ATOM 654 N N . ILE A 1 85 ? 19.629 6.041 -12.575 1.00 59.09 85 ILE A N 1
ATOM 655 C CA . ILE A 1 85 ? 20.183 7.084 -13.458 1.00 59.09 85 ILE A CA 1
ATOM 656 C C . ILE A 1 85 ? 21.527 6.635 -14.049 1.00 59.09 85 ILE A C 1
ATOM 658 O O . ILE A 1 85 ? 21.775 6.853 -15.232 1.00 59.09 85 ILE A O 1
ATOM 662 N N . TYR A 1 86 ? 22.377 5.986 -13.250 1.00 63.03 86 TYR A N 1
ATOM 663 C CA . TYR A 1 86 ? 23.654 5.437 -13.703 1.00 63.03 86 TYR A CA 1
ATOM 664 C C . TYR A 1 86 ? 23.475 4.277 -14.697 1.00 63.03 86 TYR A C 1
ATOM 666 O O . TYR A 1 86 ? 24.136 4.261 -15.729 1.00 63.03 86 TYR A O 1
ATOM 674 N N . TYR A 1 87 ? 22.567 3.333 -14.426 1.00 55.38 87 TYR A N 1
ATOM 675 C CA . TYR A 1 87 ? 22.338 2.162 -15.281 1.00 55.38 87 TYR A CA 1
ATOM 676 C C . TYR A 1 87 ? 21.654 2.534 -16.601 1.00 55.38 87 TYR A C 1
ATOM 678 O O . TYR A 1 87 ? 22.108 2.146 -17.675 1.00 55.38 87 TYR A O 1
ATOM 686 N N . GLU A 1 88 ? 20.589 3.332 -16.534 1.00 48.84 88 GLU A N 1
ATOM 687 C CA . GLU A 1 88 ? 19.853 3.787 -17.714 1.00 48.84 88 GLU A CA 1
ATOM 688 C C . GLU A 1 88 ? 20.667 4.794 -18.513 1.00 48.84 88 GLU A C 1
ATOM 690 O O . GLU A 1 88 ? 20.712 4.682 -19.725 1.00 48.84 88 GLU A O 1
ATOM 695 N N . GLY A 1 89 ? 21.388 5.714 -17.864 1.00 55.69 89 GLY A N 1
ATOM 696 C CA . GLY A 1 89 ? 22.284 6.643 -18.554 1.00 55.69 89 GLY A CA 1
ATOM 697 C C . GLY A 1 89 ? 23.466 5.973 -19.261 1.00 55.69 89 GLY A C 1
ATOM 698 O O . GLY A 1 89 ? 24.061 6.595 -20.139 1.00 55.69 89 GLY A O 1
ATOM 699 N N . PHE A 1 90 ? 23.800 4.730 -18.898 1.00 49.25 90 PHE A N 1
ATOM 700 C CA . PHE A 1 90 ? 24.896 3.969 -19.500 1.00 49.25 90 PHE A CA 1
ATOM 701 C C . PHE A 1 90 ? 24.429 2.963 -20.568 1.00 49.25 90 PHE A C 1
ATOM 703 O O . PHE A 1 90 ? 25.168 2.730 -21.523 1.00 49.25 90 PHE A O 1
ATOM 710 N N . TYR A 1 91 ? 23.224 2.386 -20.448 1.00 50.50 91 TYR A N 1
ATOM 711 C CA . TYR A 1 91 ? 22.749 1.315 -21.345 1.00 50.50 91 TYR A CA 1
ATOM 712 C C . TYR A 1 91 ? 21.547 1.680 -22.242 1.00 50.50 91 TYR A C 1
ATOM 714 O O . TYR A 1 91 ? 21.340 1.007 -23.253 1.00 50.50 91 TYR A O 1
ATOM 722 N N . LEU A 1 92 ? 20.770 2.727 -21.934 1.00 50.44 92 LEU A N 1
ATOM 723 C CA . LEU A 1 92 ? 19.585 3.159 -22.696 1.00 50.44 92 LEU A CA 1
ATOM 724 C C . LEU A 1 92 ? 19.564 4.692 -22.867 1.00 50.44 92 LEU A C 1
ATOM 726 O O . LEU A 1 92 ? 20.342 5.431 -22.275 1.00 50.44 92 LEU A O 1
ATOM 730 N N . ASN A 1 93 ? 18.689 5.222 -23.726 1.00 58.12 93 ASN A N 1
ATOM 731 C CA . ASN A 1 93 ? 18.512 6.673 -23.821 1.00 58.12 93 ASN A CA 1
ATOM 732 C C . ASN A 1 93 ? 18.075 7.212 -22.444 1.00 58.12 93 ASN A C 1
ATOM 734 O O . ASN A 1 93 ? 16.967 6.905 -22.008 1.00 58.12 93 ASN A O 1
ATOM 738 N N . PHE A 1 94 ? 18.903 8.045 -21.798 1.00 53.31 94 PHE A N 1
ATOM 739 C CA . PHE A 1 94 ? 18.714 8.627 -20.450 1.00 53.31 94 PHE A CA 1
ATOM 740 C C . PHE A 1 94 ? 17.269 9.077 -20.131 1.00 53.31 94 PHE A C 1
ATOM 742 O O . PHE A 1 94 ? 16.806 8.986 -18.993 1.00 53.31 94 PHE A O 1
ATOM 749 N N . GLY A 1 95 ? 16.529 9.544 -21.143 1.00 58.31 95 GLY A N 1
ATOM 750 C CA . GLY A 1 95 ? 15.136 9.973 -21.011 1.00 58.31 95 GLY A CA 1
ATOM 751 C C . GLY A 1 95 ? 14.119 8.852 -20.744 1.00 58.31 95 GLY A C 1
ATOM 752 O O . GLY A 1 95 ? 13.146 9.090 -20.027 1.00 58.31 95 GLY A O 1
ATOM 753 N N . GLN A 1 96 ? 14.314 7.640 -21.276 1.00 59.38 96 GLN A N 1
ATOM 754 C CA . GLN A 1 96 ? 13.346 6.545 -21.109 1.00 59.38 96 GLN A CA 1
ATOM 755 C C . GLN A 1 96 ? 13.385 5.986 -19.689 1.00 59.38 96 GLN A C 1
ATOM 757 O O . GLN A 1 96 ? 12.335 5.920 -19.044 1.00 59.38 96 GLN A O 1
ATOM 762 N N . GLY A 1 97 ? 14.583 5.727 -19.165 1.00 59.81 97 GLY A N 1
ATOM 763 C CA . GLY A 1 97 ? 14.790 5.352 -17.775 1.00 59.81 97 GLY A CA 1
ATOM 764 C C . GLY A 1 97 ? 14.124 6.328 -16.812 1.00 59.81 97 GLY A C 1
ATOM 765 O O . GLY A 1 97 ? 13.179 5.965 -16.107 1.00 59.81 97 GLY A O 1
ATOM 766 N N . LEU A 1 98 ? 14.557 7.595 -16.794 1.00 59.94 98 LEU A N 1
ATOM 767 C CA . LEU A 1 98 ? 14.046 8.599 -15.848 1.00 59.94 98 LEU A CA 1
ATOM 768 C C . LEU A 1 98 ? 12.506 8.670 -15.834 1.00 59.94 98 LEU A C 1
ATOM 770 O O . LEU A 1 98 ? 11.894 8.808 -14.771 1.00 59.94 98 LEU A O 1
ATOM 774 N N . SER A 1 99 ? 11.870 8.503 -16.997 1.00 65.00 99 SER A N 1
ATOM 775 C CA . SER A 1 99 ? 10.411 8.478 -17.115 1.00 65.00 99 SER A CA 1
ATOM 776 C C . SER A 1 99 ? 9.757 7.274 -16.417 1.00 65.00 99 SER A C 1
ATOM 778 O O . SER A 1 99 ? 8.711 7.437 -15.787 1.00 65.00 99 SER A O 1
ATOM 780 N N . ILE A 1 100 ? 10.365 6.085 -16.472 1.00 66.88 100 ILE A N 1
ATOM 781 C CA . ILE A 1 100 ? 9.862 4.857 -15.834 1.00 66.88 100 ILE A CA 1
ATOM 782 C C . ILE A 1 100 ? 9.963 4.975 -14.311 1.00 66.88 100 ILE A C 1
ATOM 784 O O . ILE A 1 100 ? 9.004 4.668 -13.600 1.00 66.88 100 ILE A O 1
ATOM 788 N N . PHE A 1 101 ? 11.086 5.491 -13.810 1.00 66.94 101 PHE A N 1
ATOM 789 C CA . PHE A 1 101 ? 11.292 5.706 -12.377 1.00 66.94 101 PHE A CA 1
ATOM 790 C C . PHE A 1 101 ? 10.308 6.718 -11.788 1.00 66.94 101 PHE A C 1
ATOM 792 O O . PHE A 1 101 ? 9.641 6.435 -10.791 1.00 66.94 101 PHE A O 1
ATOM 799 N N . LEU A 1 102 ? 10.156 7.877 -12.436 1.00 68.00 102 LEU A N 1
ATOM 800 C CA . LEU A 1 102 ? 9.190 8.888 -12.007 1.00 68.00 102 LEU A CA 1
ATOM 801 C C . LEU A 1 102 ? 7.756 8.336 -12.037 1.00 68.00 102 LEU A C 1
ATOM 803 O O . LEU A 1 102 ? 6.996 8.560 -11.096 1.00 68.00 102 LEU A O 1
ATOM 807 N N . ARG A 1 103 ? 7.392 7.553 -13.063 1.00 70.06 103 ARG A N 1
ATOM 808 C CA . ARG A 1 103 ? 6.084 6.875 -13.133 1.00 70.06 103 ARG A CA 1
ATOM 809 C C . ARG A 1 103 ? 5.866 5.922 -11.956 1.00 70.06 103 ARG A C 1
ATOM 811 O O . ARG A 1 103 ? 4.789 5.956 -11.366 1.00 70.06 103 ARG A O 1
ATOM 818 N N . ALA A 1 104 ? 6.865 5.117 -11.587 1.00 71.69 104 ALA A N 1
ATOM 819 C CA . ALA A 1 104 ? 6.772 4.215 -10.437 1.00 71.69 104 ALA A CA 1
ATOM 820 C C . ALA A 1 104 ? 6.519 4.984 -9.129 1.00 71.69 104 ALA A C 1
ATOM 822 O O . ALA A 1 104 ? 5.636 4.612 -8.356 1.00 71.69 104 ALA A O 1
ATOM 823 N N . ILE A 1 105 ? 7.215 6.109 -8.918 1.00 74.75 105 ILE A N 1
ATOM 824 C CA . ILE A 1 105 ? 6.990 6.988 -7.760 1.00 74.75 105 ILE A CA 1
ATOM 825 C C . ILE A 1 105 ? 5.539 7.482 -7.715 1.00 74.75 105 ILE A C 1
ATOM 827 O O . ILE A 1 105 ? 4.889 7.368 -6.675 1.00 74.75 105 ILE A O 1
ATOM 831 N N . PHE A 1 106 ? 5.009 7.998 -8.827 1.00 77.69 106 PHE A N 1
ATOM 832 C CA . PHE A 1 106 ? 3.638 8.516 -8.870 1.00 77.69 106 PHE A CA 1
ATOM 833 C C . PHE A 1 106 ? 2.578 7.438 -8.614 1.00 77.69 106 PHE A C 1
ATOM 835 O O . PHE A 1 106 ? 1.575 7.722 -7.960 1.00 77.69 106 PHE A O 1
ATOM 842 N N . ILE A 1 107 ? 2.801 6.202 -9.069 1.00 77.56 107 ILE A N 1
ATOM 843 C CA . ILE A 1 107 ? 1.903 5.067 -8.801 1.00 77.56 107 ILE A CA 1
ATOM 844 C C . ILE A 1 107 ? 1.847 4.769 -7.309 1.00 77.56 107 ILE A C 1
ATOM 846 O O . ILE A 1 107 ? 0.760 4.715 -6.733 1.00 77.56 107 ILE A O 1
ATOM 850 N N . TYR A 1 108 ? 3.006 4.607 -6.669 1.00 79.50 108 TYR A N 1
ATOM 851 C CA . TYR A 1 108 ? 3.052 4.302 -5.242 1.00 79.50 108 TYR A CA 1
ATOM 852 C C . TYR A 1 108 ? 2.491 5.454 -4.407 1.00 79.50 108 TYR A C 1
ATOM 854 O O . TYR A 1 108 ? 1.739 5.211 -3.465 1.00 79.50 108 TYR A O 1
ATOM 862 N N . LEU A 1 109 ? 2.759 6.704 -4.799 1.00 81.19 109 LEU A N 1
ATOM 863 C CA . LEU A 1 109 ? 2.144 7.880 -4.186 1.00 81.19 109 LEU A CA 1
ATOM 864 C C . LEU A 1 109 ? 0.612 7.845 -4.318 1.00 81.19 109 LEU A C 1
ATOM 866 O O . LEU A 1 109 ? -0.094 8.053 -3.334 1.00 81.19 109 LEU A O 1
ATOM 870 N N . GLY A 1 110 ? 0.095 7.530 -5.508 1.00 79.25 110 GLY A N 1
ATOM 871 C CA . GLY A 1 110 ? -1.339 7.400 -5.768 1.00 79.25 110 GLY A CA 1
ATOM 872 C C . GLY A 1 110 ? -1.999 6.310 -4.923 1.00 79.25 110 GLY A C 1
ATOM 873 O O . GLY A 1 110 ? -3.054 6.549 -4.335 1.00 79.25 110 GLY A O 1
ATOM 874 N N . ILE A 1 111 ? -1.353 5.147 -4.785 1.00 83.00 111 ILE A N 1
ATOM 875 C CA . ILE A 1 111 ? -1.825 4.057 -3.917 1.00 83.00 111 ILE A CA 1
ATOM 876 C C . ILE A 1 111 ? -1.877 4.529 -2.458 1.00 83.00 111 ILE A C 1
ATOM 878 O O . ILE A 1 111 ? -2.902 4.358 -1.800 1.00 83.00 111 ILE A O 1
ATOM 882 N N . LEU A 1 112 ? -0.823 5.177 -1.953 1.00 82.69 112 LEU A N 1
ATOM 883 C CA . LEU A 1 112 ? -0.798 5.694 -0.580 1.00 82.69 112 LEU A CA 1
ATOM 884 C C . LEU A 1 112 ? -1.868 6.763 -0.328 1.00 82.69 112 LEU A C 1
ATOM 886 O O . LEU A 1 112 ? -2.483 6.778 0.738 1.00 82.69 112 LEU A O 1
ATOM 890 N N . ILE A 1 113 ? -2.118 7.648 -1.290 1.00 84.62 113 ILE A N 1
ATOM 891 C CA . ILE A 1 113 ? -3.190 8.644 -1.180 1.00 84.62 113 ILE A CA 1
ATOM 892 C C . ILE A 1 113 ? -4.550 7.941 -1.158 1.00 84.62 113 ILE A C 1
ATOM 894 O O . ILE A 1 113 ? -5.371 8.220 -0.287 1.00 84.62 113 ILE A O 1
ATOM 898 N N . GLY A 1 114 ? -4.766 6.986 -2.062 1.00 83.12 114 GLY A N 1
ATOM 899 C CA . GLY A 1 114 ? -5.993 6.199 -2.144 1.00 83.12 114 GLY A CA 1
ATOM 900 C C . GLY A 1 114 ? -6.321 5.443 -0.859 1.00 83.12 114 GLY A C 1
ATOM 901 O O . GLY A 1 114 ? -7.436 5.540 -0.351 1.00 83.12 114 GLY A O 1
ATOM 902 N N . TYR A 1 115 ? -5.333 4.751 -0.289 1.00 84.25 115 TYR A N 1
ATOM 903 C CA . TYR A 1 115 ? -5.468 4.062 0.997 1.00 84.25 115 TYR A CA 1
ATOM 904 C C . TYR A 1 115 ? -5.767 5.032 2.146 1.00 84.25 115 TYR A C 1
ATOM 906 O O . TYR A 1 115 ? -6.613 4.740 2.994 1.00 84.25 115 TYR A O 1
ATOM 914 N N . GLY A 1 116 ? -5.134 6.208 2.149 1.00 81.31 116 GLY A N 1
ATOM 915 C CA . GLY A 1 116 ? -5.400 7.256 3.132 1.00 81.31 116 GLY A CA 1
ATOM 916 C C . GLY A 1 116 ? -6.833 7.781 3.037 1.00 81.31 116 GLY A C 1
ATOM 917 O O . GLY A 1 116 ? -7.525 7.873 4.049 1.00 81.31 116 GLY A O 1
ATOM 918 N N . LEU A 1 117 ? -7.317 8.057 1.823 1.00 85.44 117 LEU A N 1
ATOM 919 C CA . LEU A 1 117 ? -8.695 8.495 1.580 1.00 85.44 117 LEU A CA 1
ATOM 920 C C . LEU A 1 117 ? -9.714 7.420 1.966 1.00 85.44 117 LEU A C 1
ATOM 922 O O . LEU A 1 117 ? -10.698 7.732 2.635 1.00 85.44 117 LEU A O 1
ATOM 926 N N . ALA A 1 118 ? -9.463 6.158 1.606 1.00 84.31 118 ALA A N 1
ATOM 927 C CA . ALA A 1 118 ? -10.317 5.039 1.993 1.00 84.31 118 ALA A CA 1
ATOM 928 C C . ALA A 1 118 ? -10.400 4.914 3.519 1.00 84.31 118 ALA A C 1
ATOM 930 O O . ALA A 1 118 ? -11.490 4.765 4.062 1.00 84.31 118 ALA A O 1
ATOM 931 N N . MET A 1 119 ? -9.269 5.047 4.216 1.00 83.44 119 MET A N 1
ATOM 932 C CA . MET A 1 119 ? -9.203 5.028 5.676 1.00 83.44 119 MET A CA 1
ATOM 933 C C . MET A 1 119 ? -9.965 6.200 6.317 1.00 83.44 119 MET A C 1
ATOM 935 O O . MET A 1 119 ? -10.696 6.004 7.293 1.00 83.44 119 MET A O 1
ATOM 939 N N . ILE A 1 120 ? -9.812 7.415 5.783 1.00 83.31 120 ILE A N 1
ATOM 940 C CA . ILE A 1 120 ? -10.550 8.608 6.229 1.00 83.31 120 ILE A CA 1
ATOM 941 C C . ILE A 1 120 ? -12.055 8.385 6.043 1.00 83.31 120 ILE A C 1
ATOM 943 O O . ILE A 1 120 ? -12.823 8.592 6.984 1.00 83.31 120 ILE A O 1
ATOM 947 N N . GLY A 1 121 ? -12.464 7.904 4.866 1.00 81.44 121 GLY A N 1
ATOM 948 C CA . GLY A 1 121 ? -13.858 7.623 4.535 1.00 81.44 121 GLY A CA 1
ATOM 949 C C . GLY A 1 121 ? -14.476 6.590 5.473 1.00 81.44 121 GLY A C 1
ATOM 950 O O . GLY A 1 121 ? -15.517 6.850 6.076 1.00 81.44 121 GLY A O 1
ATOM 951 N N . THR A 1 122 ? -13.804 5.457 5.687 1.00 76.81 122 THR A N 1
ATOM 952 C CA . THR A 1 122 ? -14.289 4.417 6.607 1.00 76.81 122 THR A CA 1
ATOM 953 C C . THR A 1 122 ? -14.341 4.894 8.058 1.00 76.81 122 THR A C 1
ATOM 955 O O . THR A 1 122 ? -15.255 4.527 8.795 1.00 76.81 122 THR A O 1
ATOM 958 N N . SER A 1 123 ? -13.413 5.765 8.466 1.00 76.19 123 SER A N 1
ATOM 959 C CA . SER A 1 123 ? -13.426 6.367 9.805 1.00 76.19 123 SER A CA 1
ATOM 960 C C . SER A 1 123 ? -14.607 7.325 9.987 1.00 76.19 123 SER A C 1
ATOM 962 O O . SER A 1 123 ? -15.241 7.311 11.039 1.00 76.19 123 SER A O 1
ATOM 964 N N . TYR A 1 124 ? -14.941 8.121 8.966 1.00 78.38 124 TYR A N 1
ATOM 965 C CA . TYR A 1 124 ? -16.077 9.048 9.003 1.00 78.38 124 TYR A CA 1
ATOM 966 C C . TYR A 1 124 ? -17.430 8.324 9.012 1.00 78.38 124 TYR A C 1
ATOM 968 O O . TYR A 1 124 ? -18.328 8.706 9.756 1.00 78.38 124 TYR A O 1
ATOM 976 N N . ILE A 1 125 ? -17.566 7.255 8.220 1.00 74.69 125 ILE A N 1
ATOM 977 C CA . ILE A 1 125 ? -18.795 6.446 8.155 1.00 74.69 125 ILE A CA 1
ATOM 978 C C . ILE A 1 125 ? -19.066 5.742 9.491 1.00 74.69 125 ILE A C 1
ATOM 980 O O . ILE A 1 125 ? -20.213 5.665 9.932 1.00 74.69 125 ILE A O 1
ATOM 984 N N . SER A 1 126 ? -18.019 5.225 10.137 1.00 67.19 126 SER A N 1
ATOM 985 C CA . SER A 1 126 ? -18.174 4.429 11.356 1.00 67.19 126 SER A CA 1
ATOM 986 C C . SER A 1 126 ? -18.259 5.266 12.638 1.00 67.19 126 SER A C 1
ATOM 988 O O . SER A 1 126 ? -18.977 4.900 13.575 1.00 67.19 126 SER A O 1
ATOM 990 N N . SER A 1 127 ? -17.557 6.404 12.695 1.00 68.19 127 SER A N 1
ATOM 991 C CA . SER A 1 127 ? -17.494 7.213 13.912 1.00 68.19 127 SER A CA 1
ATOM 992 C C . SER A 1 127 ? -18.763 8.041 14.125 1.00 68.19 127 SER A C 1
ATOM 994 O O . SER A 1 127 ? -19.213 8.792 13.261 1.00 68.19 127 SER A O 1
ATOM 996 N N . SER A 1 128 ? -19.322 7.950 15.330 1.00 61.34 128 SER A N 1
ATOM 997 C CA . SER A 1 128 ? -20.362 8.856 15.836 1.00 61.34 128 SER A CA 1
ATOM 998 C C . SER A 1 128 ? -19.797 10.069 16.591 1.00 61.34 128 SER A C 1
ATOM 1000 O O . SER A 1 128 ? -20.563 10.946 16.982 1.00 61.34 128 SER A O 1
ATOM 1002 N N . VAL A 1 129 ? -18.474 10.123 16.792 1.00 65.88 129 VAL A N 1
ATOM 1003 C CA . VAL A 1 129 ? -17.768 11.090 17.652 1.00 65.88 129 VAL A CA 1
ATOM 1004 C C . VAL A 1 129 ? -16.652 11.800 16.871 1.00 65.88 129 VAL A C 1
ATOM 1006 O O . VAL A 1 129 ? -16.183 11.307 15.842 1.00 65.88 129 VAL A O 1
ATOM 1009 N N . GLU A 1 130 ? -16.208 12.958 17.366 1.00 70.12 130 GLU A N 1
ATOM 1010 C CA . GLU A 1 130 ? -15.073 13.710 16.824 1.00 70.12 130 GLU A CA 1
ATOM 1011 C C . GLU A 1 130 ? -13.778 12.878 16.784 1.00 70.12 130 GLU A C 1
ATOM 1013 O O . GLU A 1 130 ? -13.276 12.376 17.793 1.00 70.12 130 GLU A O 1
ATOM 1018 N N . ILE A 1 131 ? -13.214 12.749 15.582 1.00 74.62 131 ILE A N 1
ATOM 1019 C CA . ILE A 1 131 ? -12.025 11.944 15.305 1.00 74.62 131 ILE A CA 1
ATOM 1020 C C . ILE A 1 131 ? -10.756 12.768 15.563 1.00 74.62 131 ILE A C 1
ATOM 1022 O O . ILE A 1 131 ? -10.557 13.845 14.998 1.00 74.62 131 ILE A O 1
ATOM 1026 N N . ARG A 1 132 ? -9.818 12.224 16.349 1.00 76.94 132 ARG A N 1
ATOM 1027 C CA . ARG A 1 132 ? -8.495 12.841 16.572 1.00 76.94 132 ARG A CA 1
ATOM 1028 C C . ARG A 1 132 ? -7.530 12.551 15.416 1.00 76.94 132 ARG A C 1
ATOM 1030 O O . ARG A 1 132 ? -6.626 11.718 15.531 1.00 76.94 132 ARG A O 1
ATOM 1037 N N . TRP A 1 133 ? -7.682 13.286 14.317 1.00 75.31 133 TRP A N 1
ATOM 1038 C CA . TRP A 1 133 ? -6.932 13.085 13.067 1.00 75.31 133 TRP A CA 1
ATOM 1039 C C . TRP A 1 133 ? -5.410 13.084 13.211 1.00 75.31 133 TRP A C 1
ATOM 1041 O O . TRP A 1 133 ? -4.740 12.271 12.582 1.00 75.31 133 TRP A O 1
ATOM 1051 N N . LYS A 1 134 ? -4.848 13.939 14.075 1.00 75.75 134 LYS A N 1
ATOM 1052 C CA . LYS A 1 134 ? -3.388 14.042 14.256 1.00 75.75 134 LYS A CA 1
ATOM 1053 C C . LYS A 1 134 ? -2.748 12.709 14.658 1.00 75.75 134 LYS A C 1
ATOM 1055 O O . LYS A 1 134 ? -1.656 12.387 14.201 1.00 75.75 134 LYS A O 1
ATOM 1060 N N . THR A 1 135 ? -3.415 11.927 15.506 1.00 74.12 135 THR A N 1
ATOM 1061 C CA . THR A 1 135 ? -2.883 10.645 15.986 1.00 74.12 135 THR A CA 1
ATOM 1062 C C . THR A 1 135 ? -3.049 9.545 14.943 1.00 74.12 135 THR A C 1
ATOM 1064 O O . THR A 1 135 ? -2.118 8.781 14.711 1.00 74.12 135 THR A O 1
ATOM 1067 N N . ILE A 1 136 ? -4.203 9.510 14.277 1.00 79.38 136 ILE A N 1
ATOM 1068 C CA . ILE A 1 136 ? -4.515 8.521 13.240 1.00 79.38 136 ILE A CA 1
ATOM 1069 C C . ILE A 1 136 ? -3.584 8.687 12.038 1.00 79.38 136 ILE A C 1
ATOM 1071 O O . ILE A 1 136 ? -2.979 7.716 11.589 1.00 79.38 136 ILE A O 1
ATOM 1075 N N . LEU A 1 137 ? -3.402 9.927 11.575 1.00 78.25 137 LEU A N 1
ATOM 1076 C CA . LEU A 1 137 ? -2.487 10.243 10.482 1.00 78.25 137 LEU A CA 1
ATOM 1077 C C . LEU A 1 137 ? -1.047 9.878 10.841 1.00 78.25 137 LEU A C 1
ATOM 1079 O O . LEU A 1 137 ? -0.356 9.296 10.017 1.00 78.25 137 LEU A O 1
ATOM 1083 N N . LYS A 1 138 ? -0.594 10.136 12.075 1.00 79.25 138 LYS A N 1
ATOM 1084 C CA . LYS A 1 138 ? 0.756 9.741 12.506 1.00 79.25 138 LYS A CA 1
ATOM 1085 C C . LYS A 1 138 ? 0.975 8.227 12.388 1.00 79.25 138 LYS A C 1
ATOM 1087 O O . LYS A 1 138 ? 2.007 7.804 11.869 1.00 79.25 138 LYS A O 1
ATOM 1092 N N . SER A 1 139 ? 0.014 7.424 12.841 1.00 79.62 139 SER A N 1
ATOM 1093 C CA . SER A 1 139 ? 0.090 5.961 12.749 1.00 79.62 139 SER A CA 1
ATOM 1094 C C . SER A 1 139 ? -0.000 5.471 11.300 1.00 79.62 139 SER A C 1
ATOM 1096 O O . SER A 1 139 ? 0.728 4.561 10.915 1.00 79.62 139 SER A O 1
ATOM 1098 N N . TYR A 1 140 ? -0.824 6.116 10.469 1.00 82.31 140 TYR A N 1
ATOM 1099 C CA . TYR A 1 140 ? -0.918 5.805 9.042 1.00 82.31 140 TYR A CA 1
ATOM 1100 C C . TYR A 1 140 ? 0.385 6.104 8.293 1.00 82.31 140 TYR A C 1
ATOM 1102 O O . TYR A 1 140 ? 0.884 5.267 7.544 1.00 82.31 140 TYR A O 1
ATOM 1110 N N . MET A 1 141 ? 0.985 7.268 8.544 1.00 79.94 141 MET A N 1
ATOM 1111 C CA . MET A 1 141 ? 2.271 7.642 7.956 1.00 79.94 141 MET A CA 1
ATOM 1112 C C . MET A 1 141 ? 3.357 6.637 8.343 1.00 79.94 141 MET A C 1
ATOM 1114 O O . MET A 1 141 ? 4.125 6.199 7.497 1.00 79.94 141 MET A O 1
ATOM 1118 N N . SER A 1 142 ? 3.376 6.196 9.597 1.00 80.00 142 SER A N 1
ATOM 1119 C CA . SER A 1 142 ? 4.278 5.143 10.069 1.00 80.00 142 SER A CA 1
ATOM 1120 C C . SER A 1 142 ? 4.078 3.816 9.317 1.00 80.00 142 SER A C 1
ATOM 1122 O O . SER A 1 142 ? 5.055 3.214 8.871 1.00 80.00 142 SER A O 1
ATOM 1124 N N . LEU A 1 143 ? 2.831 3.401 9.089 1.00 80.62 143 LEU A N 1
ATOM 1125 C CA . LEU A 1 143 ? 2.509 2.206 8.308 1.00 80.62 143 LEU A CA 1
ATOM 1126 C C . LEU A 1 143 ? 2.939 2.325 6.836 1.00 80.62 143 LEU A C 1
ATOM 1128 O O . LEU A 1 143 ? 3.485 1.375 6.271 1.00 80.62 143 LEU A O 1
ATOM 1132 N N . SER A 1 144 ? 2.730 3.493 6.221 1.00 79.94 144 SER A N 1
ATOM 1133 C CA . SER A 1 144 ? 3.095 3.732 4.819 1.00 79.94 144 SER A CA 1
ATOM 1134 C C . SER A 1 144 ? 4.591 3.570 4.550 1.00 79.94 144 SER A C 1
ATOM 1136 O O . SER A 1 144 ? 4.972 3.178 3.452 1.00 79.94 144 SER A O 1
ATOM 1138 N N . VAL A 1 145 ? 5.443 3.781 5.558 1.00 82.06 145 VAL A N 1
ATOM 1139 C CA . VAL A 1 145 ? 6.897 3.600 5.439 1.00 82.06 145 VAL A CA 1
ATOM 1140 C C . VAL A 1 145 ? 7.255 2.134 5.228 1.00 82.06 145 VAL A C 1
ATOM 1142 O O . VAL A 1 145 ? 8.085 1.822 4.377 1.00 82.06 145 VAL A O 1
ATOM 1145 N N . TYR A 1 146 ? 6.608 1.222 5.957 1.00 81.00 146 TYR A N 1
ATOM 1146 C CA . TYR A 1 146 ? 6.823 -0.212 5.762 1.00 81.00 146 TYR A CA 1
ATOM 1147 C C . TYR A 1 146 ? 6.349 -0.669 4.383 1.00 81.00 146 TYR A C 1
ATOM 1149 O O . TYR A 1 146 ? 7.040 -1.436 3.718 1.00 81.00 146 TYR A O 1
ATOM 1157 N N . ALA A 1 147 ? 5.208 -0.157 3.921 1.00 82.88 147 ALA A N 1
ATOM 1158 C CA . ALA A 1 147 ? 4.718 -0.446 2.579 1.00 82.88 147 ALA A CA 1
ATOM 1159 C C . ALA A 1 147 ? 5.685 0.065 1.498 1.00 82.88 147 ALA A C 1
ATOM 1161 O O . ALA A 1 147 ? 6.009 -0.668 0.567 1.00 82.88 147 ALA A O 1
ATOM 1162 N N . LEU A 1 148 ? 6.209 1.285 1.658 1.00 82.12 148 LEU A N 1
ATOM 1163 C CA . LEU A 1 148 ? 7.218 1.854 0.763 1.00 82.12 148 LEU A CA 1
ATOM 1164 C C . LEU A 1 148 ? 8.501 1.026 0.730 1.00 82.12 148 LEU A C 1
ATOM 1166 O O . LEU A 1 148 ? 9.047 0.825 -0.348 1.00 82.12 148 LEU A O 1
ATOM 1170 N N . LEU A 1 149 ? 8.961 0.499 1.866 1.00 83.44 149 LEU A N 1
ATOM 1171 C CA . LEU A 1 149 ? 10.115 -0.402 1.893 1.00 83.44 149 LEU A CA 1
ATOM 1172 C C . LEU A 1 149 ? 9.897 -1.643 1.027 1.00 83.44 149 LEU A C 1
ATOM 1174 O O . LEU A 1 149 ? 10.772 -1.998 0.241 1.00 83.44 149 LEU A O 1
ATOM 1178 N N . PHE A 1 150 ? 8.726 -2.273 1.129 1.00 83.38 150 PHE A N 1
ATOM 1179 C CA . PHE A 1 150 ? 8.389 -3.415 0.282 1.00 83.38 150 PHE A CA 1
ATOM 1180 C C . PHE A 1 150 ? 8.276 -3.031 -1.199 1.00 83.38 150 PHE A C 1
ATOM 1182 O O . PHE A 1 150 ? 8.730 -3.789 -2.052 1.00 83.38 150 PHE A O 1
ATOM 1189 N N . TYR A 1 151 ? 7.766 -1.840 -1.520 1.00 81.88 151 TYR A N 1
ATOM 1190 C CA . TYR A 1 151 ? 7.744 -1.334 -2.896 1.00 81.88 151 TYR A CA 1
ATOM 1191 C C . TYR A 1 151 ? 9.143 -1.037 -3.455 1.00 81.88 151 TYR A C 1
ATOM 1193 O O . TYR A 1 151 ? 9.419 -1.328 -4.618 1.00 81.88 151 TYR A O 1
ATOM 1201 N N . VAL A 1 152 ? 10.055 -0.519 -2.631 1.00 81.38 152 VAL A N 1
ATOM 1202 C CA . VAL A 1 152 ? 11.459 -0.313 -3.020 1.00 81.38 152 VAL A CA 1
ATOM 1203 C C . VAL A 1 152 ? 12.154 -1.657 -3.233 1.00 81.38 152 VAL A C 1
ATOM 1205 O O . VAL A 1 152 ? 12.819 -1.839 -4.249 1.00 81.38 152 VAL A O 1
ATOM 1208 N N . LEU A 1 153 ? 11.958 -2.627 -2.335 1.00 82.06 153 LEU A N 1
ATOM 1209 C CA . LEU A 1 153 ? 12.475 -3.990 -2.510 1.00 82.06 153 LEU A CA 1
ATOM 1210 C C . LEU A 1 153 ? 11.932 -4.637 -3.790 1.00 82.06 153 LEU A C 1
ATOM 1212 O O . LEU A 1 153 ? 12.702 -5.211 -4.555 1.00 82.06 153 LEU A O 1
ATOM 1216 N N . SER A 1 154 ? 10.634 -4.484 -4.058 1.00 80.00 154 SER A N 1
ATOM 1217 C CA . SER A 1 154 ? 9.992 -4.922 -5.301 1.00 80.00 154 SER A CA 1
ATOM 1218 C C . SER A 1 154 ? 10.686 -4.339 -6.535 1.00 80.00 154 SER A C 1
ATOM 1220 O O . SER A 1 154 ? 11.059 -5.079 -7.449 1.00 80.00 154 SER A O 1
ATOM 1222 N N . MET A 1 155 ? 10.946 -3.027 -6.530 1.00 75.62 155 MET A N 1
ATOM 1223 C CA . MET A 1 155 ? 11.653 -2.344 -7.613 1.00 75.62 155 MET A CA 1
ATOM 1224 C C . MET A 1 155 ? 13.086 -2.869 -7.787 1.00 75.62 155 MET A C 1
ATOM 1226 O O . MET A 1 155 ? 13.482 -3.186 -8.906 1.00 75.62 155 MET A O 1
ATOM 1230 N N . LEU A 1 156 ? 13.852 -3.009 -6.699 1.00 77.69 156 LEU A N 1
ATOM 1231 C CA . LEU A 1 156 ? 15.228 -3.518 -6.746 1.00 77.69 156 LEU A CA 1
ATOM 1232 C C . LEU A 1 156 ? 15.293 -4.941 -7.307 1.00 77.69 156 LEU A C 1
ATOM 1234 O O . LEU A 1 156 ? 16.157 -5.246 -8.126 1.00 77.69 156 LEU A O 1
ATOM 1238 N N . VAL A 1 157 ? 14.361 -5.809 -6.913 1.00 75.12 157 VAL A N 1
ATOM 1239 C CA . VAL A 1 157 ? 14.322 -7.186 -7.419 1.00 75.12 157 VAL A CA 1
ATOM 1240 C C . VAL A 1 157 ? 13.885 -7.243 -8.882 1.00 75.12 157 VAL A C 1
ATOM 1242 O O . VAL A 1 157 ? 14.367 -8.095 -9.629 1.00 75.12 157 VAL A O 1
ATOM 1245 N N . SER A 1 158 ? 13.048 -6.302 -9.327 1.00 72.62 158 SER A N 1
ATOM 1246 C CA . SER A 1 158 ? 12.695 -6.178 -10.743 1.00 72.62 158 SER A CA 1
ATOM 1247 C C . SER A 1 158 ? 13.917 -5.889 -11.618 1.00 72.62 158 SER A C 1
ATOM 1249 O O . SER A 1 158 ? 13.964 -6.360 -12.751 1.00 72.62 158 SER A O 1
ATOM 1251 N N . ILE A 1 159 ? 14.915 -5.163 -11.101 1.00 69.44 159 ILE A N 1
ATOM 1252 C CA . ILE A 1 159 ? 16.163 -4.856 -11.824 1.00 69.44 159 ILE A CA 1
ATOM 1253 C C . ILE A 1 159 ? 17.024 -6.113 -12.006 1.00 69.44 159 ILE A C 1
ATOM 1255 O O . ILE A 1 159 ? 17.679 -6.271 -13.030 1.00 69.44 159 ILE A O 1
ATOM 1259 N N . ILE A 1 160 ? 16.983 -7.047 -11.052 1.00 75.56 160 ILE A N 1
ATOM 1260 C CA . ILE A 1 160 ? 17.731 -8.317 -11.113 1.00 75.56 160 ILE A CA 1
ATOM 1261 C C . ILE A 1 160 ? 17.133 -9.270 -12.177 1.00 75.56 160 ILE A C 1
ATOM 1263 O O . ILE A 1 160 ? 17.698 -10.319 -12.473 1.00 75.56 160 ILE A O 1
ATOM 1267 N N . GLY A 1 161 ? 15.996 -8.911 -12.788 1.00 69.69 161 GLY A N 1
ATOM 1268 C CA . GLY A 1 161 ? 15.371 -9.679 -13.868 1.00 69.69 161 GLY A CA 1
ATOM 1269 C C . GLY A 1 161 ? 14.556 -10.881 -13.387 1.00 69.69 161 GLY A C 1
ATOM 1270 O O . GLY A 1 161 ? 14.124 -11.698 -14.199 1.00 69.69 161 GLY A O 1
ATOM 1271 N N . ILE A 1 162 ? 14.303 -11.003 -12.078 1.00 72.69 162 ILE A N 1
ATOM 1272 C CA . ILE A 1 162 ? 13.475 -12.082 -11.531 1.00 72.69 162 ILE A CA 1
ATOM 1273 C C . ILE A 1 162 ? 12.008 -11.661 -11.605 1.00 72.69 162 ILE A C 1
ATOM 1275 O O . ILE A 1 162 ? 11.522 -10.913 -10.761 1.00 72.69 162 ILE A O 1
ATOM 1279 N N . SER A 1 163 ? 11.280 -12.163 -12.598 1.00 70.25 163 SER A N 1
ATOM 1280 C CA . SER A 1 163 ? 9.948 -11.649 -12.954 1.00 70.25 163 SER A CA 1
ATOM 1281 C C . SER A 1 163 ? 8.857 -11.854 -11.889 1.00 70.25 163 SER A C 1
ATOM 1283 O O . SER A 1 163 ? 7.875 -11.119 -11.871 1.00 70.25 163 SER A O 1
ATOM 1285 N N . TYR A 1 164 ? 8.999 -12.836 -10.992 1.00 74.00 164 TYR A N 1
ATOM 1286 C CA . TYR A 1 164 ? 7.926 -13.224 -10.061 1.00 74.00 164 TYR A CA 1
ATOM 1287 C C . TYR A 1 164 ? 8.021 -12.560 -8.681 1.00 74.00 164 TYR A C 1
ATOM 1289 O O . TYR A 1 164 ? 6.999 -12.306 -8.043 1.00 74.00 164 TYR A O 1
ATOM 1297 N N . LEU A 1 165 ? 9.233 -12.247 -8.216 1.00 73.19 165 LEU A N 1
ATOM 1298 C CA . LEU A 1 165 ? 9.459 -11.685 -6.881 1.00 73.19 165 LEU A CA 1
ATOM 1299 C C . LEU A 1 165 ? 8.875 -10.270 -6.682 1.00 73.19 165 LEU A C 1
ATOM 1301 O O . LEU A 1 165 ? 8.292 -10.043 -5.621 1.00 73.19 165 LEU A O 1
ATOM 1305 N N . PRO A 1 166 ? 8.934 -9.332 -7.650 1.00 73.12 166 PRO A N 1
ATOM 1306 C CA . PRO A 1 166 ? 8.372 -7.989 -7.477 1.00 73.12 166 PRO A CA 1
ATOM 1307 C C . PRO A 1 166 ? 6.880 -8.021 -7.127 1.00 73.12 166 PRO A C 1
ATOM 1309 O O . PRO A 1 166 ? 6.418 -7.356 -6.200 1.00 73.12 166 PRO A O 1
ATOM 1312 N N . ASN A 1 167 ? 6.126 -8.899 -7.793 1.00 74.31 167 ASN A N 1
ATOM 1313 C CA . ASN A 1 167 ? 4.702 -9.076 -7.524 1.00 74.31 167 ASN A CA 1
ATOM 1314 C C . ASN A 1 167 ? 4.448 -9.578 -6.098 1.00 74.31 167 ASN A C 1
ATOM 1316 O O . ASN A 1 167 ? 3.525 -9.098 -5.442 1.00 74.31 167 ASN A O 1
ATOM 1320 N N . THR A 1 168 ? 5.288 -10.480 -5.578 1.00 74.50 168 THR A N 1
ATOM 1321 C CA . THR A 1 168 ? 5.157 -10.949 -4.189 1.00 74.50 168 THR A CA 1
ATOM 1322 C C . THR A 1 168 ? 5.378 -9.824 -3.179 1.00 74.50 168 THR A C 1
ATOM 1324 O O . THR A 1 168 ? 4.563 -9.650 -2.274 1.00 74.50 168 THR A O 1
ATOM 1327 N N . PHE A 1 169 ? 6.405 -8.992 -3.372 1.00 75.75 169 PHE A N 1
ATOM 1328 C CA . PHE A 1 169 ? 6.664 -7.843 -2.504 1.00 75.75 169 PHE A CA 1
ATOM 1329 C C . PHE A 1 169 ? 5.554 -6.787 -2.579 1.00 75.75 169 PHE A C 1
ATOM 1331 O O . PHE A 1 169 ? 5.159 -6.249 -1.545 1.00 75.75 169 PHE A O 1
ATOM 1338 N N . ASN A 1 170 ? 4.983 -6.549 -3.762 1.00 78.31 170 ASN A N 1
ATOM 1339 C CA . ASN A 1 170 ? 3.828 -5.660 -3.919 1.00 78.31 170 ASN A CA 1
ATOM 1340 C C . ASN A 1 170 ? 2.596 -6.178 -3.163 1.00 78.31 170 ASN A C 1
ATOM 1342 O O . ASN A 1 170 ? 1.931 -5.410 -2.470 1.00 78.31 170 ASN A O 1
ATOM 1346 N N . ILE A 1 171 ? 2.308 -7.481 -3.245 1.00 81.19 171 ILE A N 1
ATOM 1347 C CA . ILE A 1 171 ? 1.198 -8.096 -2.502 1.00 81.19 171 ILE A CA 1
ATOM 1348 C C . ILE A 1 171 ? 1.423 -7.951 -0.991 1.00 81.19 171 ILE A C 1
ATOM 1350 O O . ILE A 1 171 ? 0.506 -7.559 -0.269 1.00 81.19 171 ILE A O 1
ATOM 1354 N N . ILE A 1 172 ? 2.647 -8.194 -0.510 1.00 79.56 172 ILE A N 1
ATOM 1355 C CA . ILE A 1 172 ? 3.005 -8.013 0.905 1.00 79.56 172 ILE A CA 1
ATOM 1356 C C . ILE A 1 172 ? 2.797 -6.554 1.341 1.00 79.56 172 ILE A C 1
ATOM 1358 O O . ILE A 1 172 ? 2.228 -6.309 2.410 1.00 79.56 172 ILE A O 1
ATOM 1362 N N . ALA A 1 173 ? 3.194 -5.581 0.515 1.00 81.44 173 ALA A N 1
ATOM 1363 C CA . ALA A 1 173 ? 2.987 -4.160 0.790 1.00 81.44 173 ALA A CA 1
ATOM 1364 C C . ALA A 1 173 ? 1.492 -3.810 0.923 1.00 81.44 173 ALA A C 1
ATOM 1366 O O . ALA A 1 173 ? 1.092 -3.138 1.877 1.00 81.44 173 ALA A O 1
ATOM 1367 N N . LEU A 1 174 ? 0.655 -4.315 0.010 1.00 83.38 174 LEU A N 1
ATOM 1368 C CA . LEU A 1 174 ? -0.795 -4.088 0.011 1.00 83.38 174 LEU A CA 1
ATOM 1369 C C . LEU A 1 174 ? -1.488 -4.735 1.216 1.00 83.38 174 LEU A C 1
ATOM 1371 O O . LEU A 1 174 ? -2.332 -4.105 1.860 1.00 83.38 174 LEU A O 1
ATOM 1375 N N . ILE A 1 175 ? -1.113 -5.969 1.563 1.00 83.19 175 ILE A N 1
ATOM 1376 C CA . ILE A 1 175 ? -1.630 -6.660 2.753 1.00 83.19 175 ILE A CA 1
ATOM 1377 C C . ILE A 1 175 ? -1.252 -5.880 4.016 1.00 83.19 175 ILE A C 1
ATOM 1379 O O . ILE A 1 175 ? -2.105 -5.653 4.875 1.00 83.19 175 ILE A O 1
ATOM 1383 N N . THR A 1 176 ? -0.006 -5.406 4.102 1.00 85.06 176 THR A N 1
ATOM 1384 C CA . THR A 1 176 ? 0.481 -4.600 5.232 1.00 85.06 176 THR A CA 1
ATOM 1385 C C . THR A 1 176 ? -0.336 -3.317 5.395 1.00 85.06 176 THR A C 1
ATOM 1387 O O . THR A 1 176 ? -0.781 -3.014 6.503 1.00 85.06 176 THR A O 1
ATOM 1390 N N . LEU A 1 177 ? -0.602 -2.589 4.304 1.00 84.62 177 LEU A N 1
ATOM 1391 C CA . LEU A 1 177 ? -1.440 -1.384 4.338 1.00 84.62 177 LEU A CA 1
ATOM 1392 C C . LEU A 1 177 ? -2.876 -1.689 4.766 1.00 84.62 177 LEU A C 1
ATOM 1394 O O . LEU A 1 177 ? -3.434 -0.977 5.600 1.00 84.62 177 LEU A O 1
ATOM 1398 N N . SER A 1 178 ? -3.465 -2.754 4.229 1.00 83.62 178 SER A N 1
ATOM 1399 C CA . SER A 1 178 ? -4.863 -3.115 4.490 1.00 83.62 178 SER A CA 1
ATOM 1400 C C . SER A 1 178 ? -5.071 -3.569 5.941 1.00 83.62 178 SER A C 1
ATOM 1402 O O . SER A 1 178 ? -6.003 -3.133 6.613 1.00 83.62 178 SER A O 1
ATOM 1404 N N . LEU A 1 179 ? -4.172 -4.401 6.473 1.00 82.38 179 LEU A N 1
ATOM 1405 C CA . LEU A 1 179 ? -4.244 -4.858 7.864 1.00 82.38 179 LEU A CA 1
ATOM 1406 C C . LEU A 1 179 ? -3.856 -3.759 8.857 1.00 82.38 179 LEU A C 1
ATOM 1408 O O . LEU A 1 179 ? -4.458 -3.648 9.925 1.00 82.38 179 LEU A O 1
ATOM 1412 N N . GLY A 1 180 ? -2.864 -2.932 8.523 1.00 81.38 180 GLY A N 1
ATOM 1413 C CA . GLY A 1 180 ? -2.422 -1.864 9.411 1.00 81.38 180 GLY A CA 1
ATOM 1414 C C . GLY A 1 180 ? -3.435 -0.722 9.521 1.00 81.38 180 GLY A C 1
ATOM 1415 O O . GLY A 1 180 ? -3.664 -0.220 10.618 1.00 81.38 180 GLY A O 1
ATOM 1416 N N . THR A 1 181 ? -4.103 -0.339 8.431 1.00 82.62 181 THR A N 1
ATOM 1417 C CA . THR A 1 181 ? -5.196 0.654 8.474 1.00 82.62 181 THR A CA 1
ATOM 1418 C C . THR A 1 181 ? -6.377 0.149 9.296 1.00 82.62 181 THR A C 1
ATOM 1420 O O . THR A 1 181 ? -6.909 0.906 10.108 1.00 82.62 181 THR A O 1
ATOM 1423 N N . TYR A 1 182 ? -6.726 -1.134 9.176 1.00 82.00 182 TYR A N 1
ATOM 1424 C CA . TYR A 1 182 ? -7.716 -1.781 10.037 1.00 82.00 182 TYR A CA 1
ATOM 1425 C C . TYR A 1 182 ? -7.321 -1.755 11.513 1.00 82.00 182 TYR A C 1
ATOM 1427 O O . TYR A 1 182 ? -8.135 -1.432 12.378 1.00 82.00 182 TYR A O 1
ATOM 1435 N N . TYR A 1 183 ? -6.061 -2.064 11.814 1.00 80.44 183 TYR A N 1
ATOM 1436 C CA . TYR A 1 183 ? -5.551 -2.011 13.177 1.00 80.44 183 TYR A CA 1
ATOM 1437 C C . TYR A 1 183 ? -5.653 -0.595 13.761 1.00 80.44 183 TYR A C 1
ATOM 1439 O O . TYR A 1 183 ? -6.127 -0.422 14.885 1.00 80.44 183 TYR A O 1
ATOM 1447 N N . ILE A 1 184 ? -5.272 0.427 12.988 1.00 79.12 184 ILE A N 1
ATOM 1448 C CA . ILE A 1 184 ? -5.385 1.830 13.405 1.00 79.12 184 ILE A CA 1
ATOM 1449 C C . ILE A 1 184 ? -6.859 2.195 13.610 1.00 79.12 184 ILE A C 1
ATOM 1451 O O . ILE A 1 184 ? -7.210 2.771 14.638 1.00 79.12 184 ILE A O 1
ATOM 1455 N N . TYR A 1 185 ? -7.737 1.818 12.681 1.00 76.19 185 TYR A N 1
ATOM 1456 C CA . TYR A 1 185 ? -9.178 2.005 12.829 1.00 76.19 185 TYR A CA 1
ATOM 1457 C C . TYR A 1 185 ? -9.671 1.425 14.164 1.00 76.19 185 TYR A C 1
ATOM 1459 O O . TYR A 1 185 ? -10.240 2.143 14.988 1.00 76.19 185 TYR A O 1
ATOM 1467 N N . LYS A 1 186 ? -9.348 0.160 14.439 1.00 73.38 186 LYS A N 1
ATOM 1468 C CA . LYS A 1 186 ? -9.758 -0.525 15.663 1.00 73.38 186 LYS A CA 1
ATOM 1469 C C . LYS A 1 186 ? -9.191 0.135 16.920 1.00 73.38 186 LYS A C 1
ATOM 1471 O O . LYS A 1 186 ? -9.886 0.257 17.921 1.00 73.38 186 LYS A O 1
ATOM 1476 N N . GLN A 1 187 ? -7.943 0.593 16.874 1.00 75.56 187 GLN A N 1
ATOM 1477 C CA . GLN A 1 187 ? -7.284 1.227 18.013 1.00 75.56 187 GLN A CA 1
ATOM 1478 C C . GLN A 1 187 ? -7.889 2.595 18.375 1.00 75.56 187 GLN A C 1
ATOM 1480 O O . GLN A 1 187 ? -7.852 2.977 19.547 1.00 75.56 187 GLN A O 1
ATOM 1485 N N . TYR A 1 188 ? -8.410 3.346 17.398 1.00 72.38 188 TYR A N 1
ATOM 1486 C CA . TYR A 1 188 ? -8.803 4.748 17.602 1.00 72.38 188 TYR A CA 1
ATOM 1487 C C . TYR A 1 188 ? -10.295 5.054 17.409 1.00 72.38 188 TYR A C 1
ATOM 1489 O O . TYR A 1 188 ? -10.714 6.126 17.840 1.00 72.38 188 TYR A O 1
ATOM 1497 N N . VAL A 1 189 ? -11.086 4.165 16.794 1.00 67.56 189 VAL A N 1
ATOM 1498 C CA . VAL A 1 189 ? -12.504 4.419 16.448 1.00 67.56 189 VAL A CA 1
ATOM 1499 C C . VAL A 1 189 ? -13.491 3.554 17.253 1.00 67.56 189 VAL A C 1
ATOM 1501 O O . VAL A 1 189 ? -14.634 3.965 17.439 1.00 67.56 189 VAL A O 1
ATOM 1504 N N . GLN A 1 190 ? -13.060 2.427 17.840 1.00 63.06 190 GLN A N 1
ATOM 1505 C CA . GLN A 1 190 ? -13.946 1.445 18.502 1.00 63.06 190 GLN A CA 1
ATOM 1506 C C . GLN A 1 190 ? -14.777 1.951 19.697 1.00 63.06 190 GLN A C 1
ATOM 1508 O O . GLN A 1 190 ? -15.639 1.228 20.191 1.00 63.06 190 GLN A O 1
ATOM 1513 N N . THR A 1 191 ? -14.540 3.162 20.203 1.00 54.44 191 THR A N 1
ATOM 1514 C CA . THR A 1 191 ? -15.195 3.650 21.424 1.00 54.44 191 THR A CA 1
ATOM 1515 C C . THR A 1 191 ? -16.690 3.948 21.279 1.00 54.44 191 THR A C 1
ATOM 1517 O O . THR A 1 191 ? -17.335 4.050 22.312 1.00 54.44 191 THR A O 1
ATOM 1520 N N . ASN A 1 192 ? -17.239 4.072 20.059 1.00 57.06 192 ASN A N 1
ATOM 1521 C CA . ASN A 1 192 ? -18.685 4.203 19.785 1.00 57.06 192 ASN A CA 1
ATOM 1522 C C . ASN A 1 192 ? -18.996 3.921 18.293 1.00 57.06 192 ASN A C 1
ATOM 1524 O O . ASN A 1 192 ? -19.332 4.834 17.527 1.00 57.06 192 ASN A O 1
ATOM 1528 N N . GLU A 1 193 ? -18.837 2.668 17.859 1.00 63.56 193 GLU A N 1
ATOM 1529 C CA . GLU A 1 193 ? -19.084 2.281 16.460 1.00 63.56 193 GLU A CA 1
ATOM 1530 C C . GLU A 1 193 ? -20.585 2.293 16.124 1.00 63.56 193 GLU A C 1
ATOM 1532 O O . GLU A 1 193 ? -21.392 1.687 16.830 1.00 63.56 193 GLU A O 1
ATOM 1537 N N . LYS A 1 194 ? -20.966 2.954 15.020 1.00 60.97 194 LYS A N 1
ATOM 1538 C CA . LYS A 1 194 ? -22.324 2.838 14.446 1.00 60.97 194 LYS A CA 1
ATOM 1539 C C . LYS A 1 194 ? -22.528 1.528 13.673 1.00 60.97 194 LYS A C 1
ATOM 1541 O O . LYS A 1 194 ? -23.659 1.076 13.526 1.00 60.97 194 LYS A O 1
ATOM 1546 N N . PHE A 1 195 ? -21.442 0.955 13.156 1.00 63.56 195 PHE A N 1
ATOM 1547 C CA . PHE A 1 195 ? -21.414 -0.225 12.292 1.00 63.56 195 PHE A CA 1
ATOM 1548 C C . PHE A 1 195 ? -20.362 -1.213 12.791 1.00 63.56 195 PHE A C 1
ATOM 1550 O O . PHE A 1 195 ? -19.324 -0.794 13.290 1.00 63.56 195 PHE A O 1
ATOM 1557 N N . ASP A 1 196 ? -20.604 -2.513 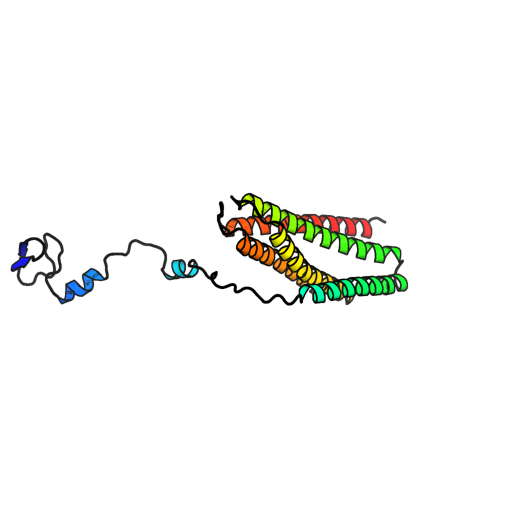12.621 1.00 73.75 196 ASP A N 1
ATOM 1558 C CA . ASP A 1 196 ? -19.643 -3.546 13.018 1.00 73.75 196 ASP A CA 1
ATOM 1559 C C . ASP A 1 196 ? -18.308 -3.370 12.268 1.00 73.75 196 ASP A C 1
ATOM 1561 O O . ASP A 1 196 ? -18.277 -3.287 11.032 1.00 73.75 196 ASP A O 1
ATOM 1565 N N . SER A 1 197 ? -17.210 -3.349 13.030 1.00 71.75 197 SER A N 1
ATOM 1566 C CA . SER A 1 197 ? -15.817 -3.372 12.567 1.00 71.75 197 SER A CA 1
ATOM 1567 C C . SER A 1 197 ? -15.570 -4.283 11.351 1.00 71.75 197 SER A C 1
ATOM 1569 O O . SER A 1 197 ? -14.755 -3.942 10.488 1.00 71.75 197 SER A O 1
ATOM 1571 N N . PHE A 1 198 ? -16.254 -5.430 11.252 1.00 76.56 198 PHE A N 1
ATOM 1572 C CA . PHE A 1 198 ? -16.119 -6.347 10.115 1.00 76.56 198 PHE A CA 1
ATOM 1573 C C . PHE A 1 198 ? -16.560 -5.722 8.782 1.00 76.56 198 PHE A C 1
ATOM 1575 O O . PHE A 1 198 ? -15.838 -5.809 7.787 1.00 76.56 198 PHE A O 1
ATOM 1582 N N . PHE A 1 199 ? -17.716 -5.053 8.748 1.00 75.69 199 PHE A N 1
ATOM 1583 C CA . PHE A 1 199 ? -18.211 -4.420 7.521 1.00 75.69 199 PHE A CA 1
ATOM 1584 C C . PHE A 1 199 ? -17.352 -3.224 7.125 1.00 75.69 199 PHE A C 1
ATOM 1586 O O . PHE A 1 199 ? -17.121 -2.996 5.939 1.00 75.69 199 PHE A O 1
ATOM 1593 N N . VAL A 1 200 ? -16.819 -2.499 8.109 1.00 75.38 200 VAL A N 1
ATOM 1594 C CA . VAL A 1 200 ? -15.895 -1.386 7.865 1.00 75.38 200 VAL A CA 1
ATOM 1595 C C . VAL A 1 200 ? -14.604 -1.882 7.207 1.00 75.38 200 VAL A C 1
ATOM 1597 O O . VAL A 1 200 ? -14.144 -1.283 6.234 1.00 75.38 200 VAL A O 1
ATOM 1600 N N . LEU A 1 201 ? -14.058 -3.008 7.676 1.00 80.31 201 LEU A N 1
ATOM 1601 C CA . LEU A 1 201 ? -12.909 -3.666 7.051 1.00 80.31 201 LEU A CA 1
ATOM 1602 C C . LEU A 1 201 ? -13.217 -4.117 5.620 1.00 80.31 201 LEU A C 1
ATOM 1604 O O . LEU A 1 201 ? -12.417 -3.892 4.714 1.00 80.31 201 LEU A O 1
ATOM 1608 N N . LEU A 1 202 ? -14.379 -4.732 5.407 1.00 79.38 202 LEU A N 1
ATOM 1609 C CA . LEU A 1 202 ? -14.786 -5.209 4.089 1.00 79.38 202 LEU A CA 1
ATOM 1610 C C . LEU A 1 202 ? -14.919 -4.049 3.091 1.00 79.38 202 LEU A C 1
ATOM 1612 O O . LEU A 1 202 ? -14.375 -4.123 1.991 1.00 79.38 202 LEU A O 1
ATOM 1616 N N . ILE A 1 203 ? -15.551 -2.944 3.499 1.00 82.56 203 ILE A N 1
ATOM 1617 C CA . ILE A 1 203 ? -15.639 -1.716 2.697 1.00 82.56 203 ILE A CA 1
ATOM 1618 C C . ILE A 1 203 ? -14.241 -1.161 2.406 1.00 82.56 203 ILE A C 1
ATOM 1620 O O . ILE A 1 203 ? -13.960 -0.790 1.267 1.00 82.56 203 ILE A O 1
ATOM 1624 N N . HIS A 1 204 ? -13.347 -1.137 3.399 1.00 84.88 204 HIS A N 1
ATOM 1625 C CA . HIS A 1 204 ? -11.973 -0.673 3.209 1.00 84.88 204 HIS A CA 1
ATOM 1626 C C . HIS A 1 204 ? -11.225 -1.502 2.154 1.00 84.88 204 HIS A C 1
ATOM 1628 O O . HIS A 1 204 ? -10.611 -0.938 1.248 1.00 84.88 204 HIS A O 1
ATOM 1634 N N . ILE A 1 205 ? -11.303 -2.833 2.238 1.00 84.44 205 ILE A N 1
ATOM 1635 C CA . ILE A 1 205 ? -10.655 -3.750 1.288 1.00 84.44 205 ILE A CA 1
ATOM 1636 C C . ILE A 1 205 ? -11.223 -3.566 -0.124 1.00 84.44 205 ILE A C 1
ATOM 1638 O O . ILE A 1 205 ? -10.462 -3.506 -1.087 1.00 84.44 205 ILE A O 1
ATOM 1642 N N . VAL A 1 206 ? -12.544 -3.427 -0.262 1.00 87.25 206 VAL A N 1
ATOM 1643 C CA . VAL A 1 206 ? -13.179 -3.200 -1.570 1.00 87.25 206 VAL A CA 1
ATOM 1644 C C . VAL A 1 206 ? -12.741 -1.861 -2.169 1.00 87.25 206 VAL A C 1
ATOM 1646 O O . VAL A 1 206 ? -12.331 -1.818 -3.329 1.00 87.25 206 VAL A O 1
ATOM 1649 N N . LEU A 1 207 ? -12.773 -0.776 -1.388 1.00 86.00 207 LEU A N 1
ATOM 1650 C CA . LEU A 1 207 ? -12.363 0.555 -1.849 1.00 86.00 207 LEU A CA 1
ATOM 1651 C C . LEU A 1 207 ? -10.900 0.574 -2.290 1.00 86.00 207 LEU A C 1
ATOM 1653 O O . LEU A 1 207 ? -10.577 1.066 -3.369 1.00 86.00 207 LEU A O 1
ATOM 1657 N N . THR A 1 208 ? -10.015 0.020 -1.468 1.00 84.94 208 THR A N 1
ATOM 1658 C CA . THR A 1 208 ? -8.582 -0.013 -1.768 1.00 84.94 208 THR A CA 1
ATOM 1659 C C . THR A 1 208 ? -8.263 -0.922 -2.951 1.00 84.94 208 THR A C 1
ATOM 1661 O O . THR A 1 208 ? -7.491 -0.523 -3.820 1.00 84.94 208 THR A O 1
ATOM 1664 N N . GLY A 1 209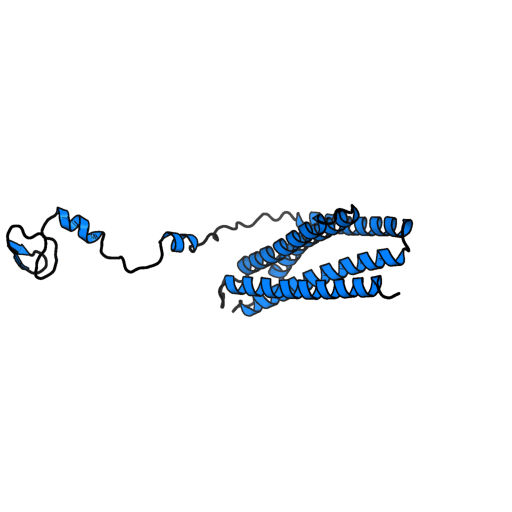 ? -8.929 -2.074 -3.064 1.00 83.75 209 GLY A N 1
ATOM 1665 C CA . GLY A 1 209 ? -8.825 -2.956 -4.225 1.00 83.75 209 GLY A CA 1
ATOM 1666 C C . GLY A 1 209 ? -9.247 -2.274 -5.529 1.00 83.75 209 GLY A C 1
ATOM 1667 O O . GLY A 1 209 ? -8.534 -2.376 -6.528 1.00 83.75 209 GLY A O 1
ATOM 1668 N N . LEU A 1 210 ? -10.353 -1.519 -5.518 1.00 85.69 210 LEU A N 1
ATOM 1669 C CA . LEU A 1 210 ? -10.802 -0.740 -6.678 1.00 85.69 210 LEU A CA 1
ATOM 1670 C C . LEU A 1 210 ? -9.786 0.335 -7.070 1.00 85.69 210 LEU A C 1
ATOM 1672 O O . LEU A 1 210 ? -9.443 0.450 -8.246 1.00 85.69 210 LEU A O 1
ATOM 1676 N N . VAL A 1 211 ? -9.270 1.092 -6.099 1.00 85.12 211 VAL A N 1
ATOM 1677 C CA . VAL A 1 211 ? -8.264 2.130 -6.363 1.00 85.12 211 VAL A CA 1
ATOM 1678 C C . VAL A 1 211 ? -6.998 1.521 -6.962 1.00 85.12 211 VAL A C 1
ATOM 1680 O O . VAL A 1 211 ? -6.529 1.983 -8.003 1.00 85.12 211 VAL A O 1
ATOM 1683 N N . SER A 1 212 ? -6.471 0.454 -6.360 1.00 80.31 212 SER A N 1
ATOM 1684 C CA . SER A 1 212 ? -5.300 -0.252 -6.882 1.00 80.31 212 SER A CA 1
ATOM 1685 C C . SER A 1 212 ? -5.544 -0.807 -8.287 1.00 80.31 212 SER A C 1
ATOM 1687 O O . SER A 1 212 ? -4.663 -0.698 -9.138 1.00 80.31 212 SER A O 1
ATOM 1689 N N . HIS A 1 213 ? -6.737 -1.341 -8.564 1.00 83.75 213 HIS A N 1
ATOM 1690 C CA . HIS A 1 213 ? -7.094 -1.838 -9.892 1.00 83.75 213 HIS A CA 1
ATOM 1691 C C . HIS A 1 213 ? -7.130 -0.723 -10.942 1.00 83.75 213 HIS A C 1
ATOM 1693 O O . HIS A 1 213 ? -6.541 -0.880 -12.007 1.00 83.75 213 HIS A O 1
ATOM 1699 N N . ILE A 1 214 ? -7.765 0.415 -10.641 1.00 81.44 214 ILE A N 1
ATOM 1700 C CA . ILE A 1 214 ? -7.836 1.565 -11.558 1.00 81.44 214 ILE A CA 1
ATOM 1701 C C . ILE A 1 214 ? -6.429 2.077 -11.887 1.00 81.44 214 ILE A C 1
ATOM 1703 O O . ILE A 1 214 ? -6.110 2.301 -13.055 1.00 81.44 214 ILE A O 1
ATOM 1707 N N . ILE A 1 215 ? -5.573 2.216 -10.870 1.00 76.44 215 ILE A N 1
ATOM 1708 C CA . ILE A 1 215 ? -4.185 2.665 -11.046 1.00 76.44 215 ILE A CA 1
ATOM 1709 C C . ILE A 1 215 ? -3.401 1.666 -11.908 1.00 76.44 215 ILE A C 1
ATOM 1711 O O . ILE A 1 215 ? -2.678 2.069 -12.820 1.00 76.44 215 ILE A O 1
ATOM 1715 N N . TYR A 1 216 ? -3.569 0.368 -11.655 1.00 77.69 216 TYR A N 1
ATOM 1716 C CA . TYR A 1 216 ? -2.898 -0.682 -12.415 1.00 77.69 216 TYR A CA 1
ATOM 1717 C C . TYR A 1 216 ? -3.351 -0.726 -13.882 1.00 77.69 216 TYR A C 1
ATOM 1719 O O . TYR A 1 216 ? -2.514 -0.790 -14.781 1.00 77.69 216 TYR A O 1
ATOM 1727 N N . GLN A 1 217 ? -4.659 -0.617 -14.137 1.00 74.81 217 GLN A N 1
ATOM 1728 C CA . GLN A 1 217 ? -5.220 -0.591 -15.491 1.00 74.81 217 GLN A CA 1
ATOM 1729 C C . GLN A 1 217 ? -4.743 0.623 -16.283 1.00 74.81 217 GLN A C 1
ATOM 1731 O O . GLN A 1 217 ? -4.292 0.479 -17.420 1.00 74.81 217 GLN A O 1
ATOM 1736 N N . TYR A 1 218 ? -4.773 1.811 -15.669 1.00 78.69 218 TYR A N 1
ATOM 1737 C CA . TYR A 1 218 ? -4.201 3.011 -16.276 1.00 78.69 218 TYR A CA 1
ATOM 1738 C C . TYR A 1 218 ? -2.746 2.770 -16.693 1.00 78.69 218 TYR A C 1
ATOM 1740 O O . TYR A 1 218 ? -2.336 3.155 -17.786 1.00 78.69 218 TYR A O 1
ATOM 1748 N N . TRP A 1 219 ? -1.972 2.080 -15.857 1.00 69.50 219 TRP A N 1
ATOM 1749 C CA . TRP A 1 219 ? -0.571 1.821 -16.143 1.00 69.50 219 TRP A CA 1
ATOM 1750 C C . TRP A 1 219 ? -0.340 0.818 -17.279 1.00 69.50 219 TRP A C 1
ATOM 1752 O O . TRP A 1 219 ? 0.475 1.097 -18.160 1.00 69.50 219 TRP A O 1
ATOM 1762 N N . ILE A 1 220 ? -1.081 -0.297 -17.313 1.00 69.25 220 ILE A N 1
ATOM 1763 C CA . ILE A 1 220 ? -1.021 -1.261 -18.428 1.00 69.25 220 ILE A CA 1
ATOM 1764 C C . ILE A 1 220 ? -1.300 -0.553 -19.752 1.00 69.25 220 ILE A C 1
ATOM 1766 O O . ILE A 1 220 ? -0.546 -0.726 -20.708 1.00 69.25 220 ILE A O 1
ATOM 1770 N N . ILE A 1 221 ? -2.346 0.275 -19.793 1.00 73.12 221 ILE A N 1
ATOM 1771 C CA . ILE A 1 221 ? -2.733 1.014 -20.999 1.00 73.12 221 ILE A CA 1
ATOM 1772 C C . ILE A 1 221 ? -1.598 1.944 -21.444 1.00 73.12 221 ILE A C 1
ATOM 1774 O O . ILE A 1 221 ? -1.271 1.995 -22.625 1.00 73.12 221 ILE A O 1
ATOM 1778 N N . GLN A 1 222 ? -0.954 2.647 -20.510 1.00 68.88 222 GLN A N 1
ATOM 1779 C CA . GLN A 1 222 ? 0.153 3.551 -20.828 1.00 68.88 222 GLN A CA 1
ATOM 1780 C C . GLN A 1 222 ? 1.397 2.820 -21.346 1.00 68.88 222 GLN A C 1
ATOM 1782 O O . GLN A 1 222 ? 2.054 3.318 -22.257 1.00 68.88 222 GLN A O 1
ATOM 1787 N N . ILE A 1 223 ? 1.733 1.651 -20.796 1.00 65.31 223 ILE A N 1
ATOM 1788 C CA . ILE A 1 223 ? 2.836 0.832 -21.322 1.00 65.31 223 ILE A CA 1
ATOM 1789 C C . ILE A 1 223 ? 2.503 0.320 -22.704 1.00 65.31 223 ILE A C 1
ATOM 1791 O O . ILE A 1 223 ? 3.330 0.425 -23.601 1.00 65.31 223 ILE A O 1
ATOM 1795 N N . TRP A 1 224 ? 1.303 -0.226 -22.871 1.00 65.50 224 TRP A N 1
ATOM 1796 C CA . TRP A 1 224 ? 0.883 -0.804 -24.133 1.00 65.50 224 TRP A CA 1
ATOM 1797 C C . TRP A 1 224 ? 0.872 0.255 -25.243 1.00 65.50 224 TRP A C 1
ATOM 1799 O O . TRP A 1 224 ? 1.478 0.050 -26.292 1.00 65.50 224 TRP A O 1
ATOM 1809 N N . ASN A 1 225 ? 0.324 1.440 -24.965 1.00 71.50 225 ASN A N 1
ATOM 1810 C CA . ASN A 1 225 ? 0.357 2.572 -25.890 1.00 71.50 225 ASN A CA 1
ATOM 1811 C C . ASN A 1 225 ? 1.786 3.039 -26.204 1.00 71.50 225 ASN A C 1
ATOM 1813 O O . ASN A 1 225 ? 2.060 3.414 -27.336 1.00 71.50 225 ASN A O 1
ATOM 1817 N N . ASN A 1 226 ? 2.701 3.028 -25.232 1.00 65.69 226 ASN A N 1
ATOM 1818 C CA . ASN A 1 226 ? 4.089 3.436 -25.461 1.00 65.69 226 ASN A CA 1
ATOM 1819 C C . ASN A 1 226 ? 4.929 2.365 -26.178 1.00 65.69 226 ASN A C 1
ATOM 1821 O O . ASN A 1 226 ? 5.900 2.708 -26.842 1.00 65.69 226 ASN A O 1
ATOM 1825 N N . ALA A 1 227 ? 4.599 1.083 -26.011 1.00 61.59 227 ALA A N 1
ATOM 1826 C CA . ALA A 1 227 ? 5.351 -0.036 -26.574 1.00 61.59 227 ALA A CA 1
ATOM 1827 C C . ALA A 1 227 ? 4.914 -0.398 -28.002 1.00 61.59 227 ALA A C 1
ATOM 1829 O O . ALA A 1 227 ? 5.716 -0.950 -28.751 1.00 61.59 227 ALA A O 1
ATOM 1830 N N . PHE A 1 228 ? 3.659 -0.112 -28.370 1.00 64.31 228 PHE A N 1
ATOM 1831 C CA . PHE A 1 228 ? 3.072 -0.547 -29.644 1.00 64.31 228 PHE A CA 1
ATOM 1832 C C . PHE A 1 228 ? 2.618 0.585 -30.577 1.00 64.31 228 PHE A C 1
ATOM 1834 O O . PHE A 1 228 ? 2.257 0.292 -31.714 1.00 64.31 228 PHE A O 1
ATOM 1841 N N . ASN A 1 229 ? 2.673 1.857 -30.163 1.00 53.38 229 ASN A N 1
ATOM 1842 C CA . ASN A 1 229 ? 2.572 2.970 -31.113 1.00 53.38 229 ASN A CA 1
ATOM 1843 C C . ASN A 1 229 ? 3.959 3.242 -31.721 1.00 53.38 229 ASN A C 1
ATOM 1845 O O . ASN A 1 229 ? 4.744 4.004 -31.153 1.00 53.38 229 ASN A O 1
ATOM 1849 N N . PHE A 1 230 ? 4.250 2.577 -32.843 1.00 50.41 230 PHE A N 1
ATOM 1850 C CA . PHE A 1 230 ? 5.279 2.995 -33.803 1.00 50.41 230 PHE A CA 1
ATOM 1851 C C . PHE A 1 230 ? 4.760 4.131 -34.688 1.00 50.41 230 PHE A C 1
ATOM 1853 O O . PHE A 1 230 ? 3.557 4.094 -35.037 1.00 50.41 230 PHE A O 1
#

Foldseek 3Di:
DADPPPRDDDDDPDQADPPPRHGPDPVVVVVVVVPPDDPPDPDPVVVVVPPDPPPDDPDDDPDPVVVVLLVVLVVLLVVVLVVQCVVCVVPHDSVVSVVVSVLLVVLLVLLLVQLVVLLVVLLVQWAPDDFPCVVLVVQSVSLSSQLSVLQSVLVVVVVVVPVPSSVVSNVVSLVSSLVSSLVSCCVGGVPHTPDDSVVSSVSSCVSSVVSNVVSVVVVVVVCCCVVPPD

InterPro domains:
  IPR026870 Zinc-ribbon domain [PF13240] (2-24)

Radius of gyration: 31.63 Å; chains: 1; bounding box: 76×62×83 Å

Secondary structure (DSSP, 8-state):
-B-TTT--B--TT-SB-TTT--B-SHHHHHHHTTSS-------HHHHHHTS-S-S---------HHHHHHHHHHHHHHHHHHHHHHHHHHHS-HHHHHHHHHHHHHHHHHHHHHHHHHHHHHHHHHBSS---HHHHHHHHHHHHHHHHHHHHHHHHHHHTT-SSHHHHHHHHHHHHHHHHHHHHHHHHHGGGBSS-HHHHHHHHHHHHHHHHHHHHHHHHHHHHHHHH--

pLDDT: mean 70.29, std 12.63, range [38.88, 90.06]

Organism: NCBI:txid2759181

Sequence (230 aa):
MKCPNCNAEVFEGDKFCGNCGTPLTEDEKIQSDQHKKADINLSPYLKALFKTPSRVIEKPNQFNTYTILTTLAVILLILGGLSFIYYEGFYLNFGQGLSIFLRAIFIYLGILIGYGLAMIGTSYISSSVEIRWKTILKSYMSLSVYALLFYVLSMLVSIIGISYLPNTFNIIALITLSLGTYYIYKQYVQTNEKFDSFFVLLIHIVLTGLVSHIIYQYWIIQIWNNAFNF